Protein AF-A0AAN8VAG6-F1 (afdb_monomer)

Solvent-accessible surface area (backbone atoms only — not comparable to full-atom values): 11804 Å² total; per-residue (Å²): 141,80,86,82,83,82,83,80,84,83,86,79,95,79,92,79,88,91,79,83,82,80,75,94,78,90,70,76,76,58,66,71,57,67,75,55,76,82,87,64,92,52,64,69,65,58,52,74,51,87,67,58,69,72,58,32,39,55,54,46,50,57,52,45,58,62,32,36,49,44,35,47,34,66,86,55,30,66,65,56,35,54,51,44,64,73,37,56,75,70,51,33,52,50,54,65,55,43,54,43,50,52,19,55,47,43,43,63,69,46,48,46,66,60,25,54,70,43,42,64,72,43,39,67,58,51,44,53,42,30,51,52,29,34,54,51,35,54,61,51,35,77,72,53,85,51,67,62,45,35,55,36,32,53,49,37,30,53,52,28,54,29,50,49,30,42,73,31,92,90,33,37,84,56,20,59,54,56,57,54,58,71,60,48,75,78,65,75,67,83,83,76,56,80,86,80,116

Secondary structure (DSSP, 8-state):
-------PPP-----S--S-PPPTT--STTTGGGGS------HHHHHSPPPPHHHHHHHHHHHHHHHHHHTT-SSTTTHHHHHHHHS-HHHHHHHHHTHHHHHHHHIIIIIHHH-HHHHHHHHHHHHHHHHHHHHHHHHHHTT---HHHHHHHHHHHHHHHHHHHHHSTTTTTTHHHHHHHHTS-S---TT--GGG-

Nearest PDB structures (foldseek):
  8bpx-assembly1_M  TM=9.725E-01  e=1.820E-12  Arabidopsis thaliana
  8e73-assembly1_4M  TM=9.721E-01  e=5.046E-12  Vigna radiata
  7a23-assembly1_M  TM=9.694E-01  e=9.488E-12  Brassica oleracea
  8e9g-assembly1_M  TM=9.283E-01  e=8.192E-07  Mycolicibacterium smegmatis MC2 155
  6nby-assembly1_D  TM=9.577E-01  e=3.351E-06  Thermosynechococcus vestitus BP-1

pLDDT: mean 72.73, std 19.19, range [31.11, 92.94]

Organism: NCBI:txid194707

InterPro domains:
  IPR001750 NADH:quinone oxidoreductase/Mrp antiporter, transmembrane domain [PF00361] (48-169)
  IPR003918 NADH:ubiquinone oxidoreductase [PTHR43507] (39-168)

Sequence (197 aa):
MRKSHVRFPEKGVATYWSFDQPPPGYGVRDKERSRQHIRTTDLQISLTTEFSERRQIFLWIASFASFAVKVPMVPVHIWSPEAHVEAPTAGSVILAGIPLKLGTYGFLRFSIPMFPEATLRSTPFIYTLSAIAIIYTSSTTSRQIDLKKIIAYSSVAHMNLVTIGMFSRAAAVRSPILSYGHTRPKHVCRACDPSTY

Foldseek 3Di:
DDDDDDDDDDDDDDPDDDDDPDDPDPPDPCVVVVPDPPPDPDPVVLLPDDDDLVVLLVVLVVLCVVLCCLLVWPPNNVVFLVCQVPDDPVSNLCSLPPSLLVSLVSCLRPNCRSRPPSLVVCLVVLVVRLVCLLVVLVVVLVVDPDPSSNLRSVSSNQSSVLSNLCSDPVRVVVSSVSSVVSSDPPDPDPVPDPVPD

Structure (mmCIF, N/CA/C/O backbone):
data_AF-A0AAN8VAG6-F1
#
_entry.id   AF-A0AAN8VAG6-F1
#
loop_
_atom_site.group_PDB
_atom_site.id
_atom_site.type_symbol
_atom_site.label_atom_id
_atom_site.label_alt_id
_atom_site.label_comp_id
_atom_site.label_asym_id
_atom_site.label_entity_id
_atom_site.label_seq_id
_atom_site.pdbx_PDB_ins_code
_atom_site.Cartn_x
_atom_site.Cartn_y
_atom_site.Cartn_z
_atom_site.occupancy
_atom_site.B_iso_or_equiv
_atom_site.auth_seq_id
_atom_site.auth_comp_id
_atom_site.auth_asym_id
_atom_site.auth_atom_id
_atom_site.pdbx_PDB_model_num
ATOM 1 N N . MET A 1 1 ? 73.219 -0.449 6.654 1.00 43.34 1 MET A N 1
ATOM 2 C CA . MET A 1 1 ? 72.372 0.761 6.770 1.00 43.34 1 MET A CA 1
ATOM 3 C C . MET A 1 1 ? 72.025 1.283 5.379 1.00 43.34 1 MET A C 1
ATOM 5 O O . MET A 1 1 ? 72.889 1.846 4.723 1.00 43.34 1 MET A O 1
ATOM 9 N N . ARG A 1 2 ? 70.790 1.086 4.903 1.00 31.81 2 ARG A N 1
ATOM 10 C CA . ARG A 1 2 ? 70.251 1.791 3.726 1.00 31.81 2 ARG A CA 1
ATOM 11 C C . ARG A 1 2 ? 68.739 1.946 3.936 1.00 31.81 2 ARG A C 1
ATOM 13 O O . ARG A 1 2 ? 67.992 0.992 3.777 1.00 31.81 2 ARG A O 1
ATOM 20 N N . LYS A 1 3 ? 68.321 3.120 4.427 1.00 35.28 3 LYS A N 1
ATOM 21 C CA . LYS A 1 3 ? 66.915 3.473 4.691 1.00 35.28 3 LYS A CA 1
ATOM 22 C C . LYS A 1 3 ? 66.193 3.664 3.354 1.00 35.28 3 LYS A C 1
ATOM 24 O O . LYS A 1 3 ? 66.415 4.674 2.689 1.00 35.28 3 LYS A O 1
ATOM 29 N N . SER A 1 4 ? 65.333 2.731 2.959 1.00 37.53 4 SER A N 1
ATOM 30 C CA . SER A 1 4 ? 64.399 2.937 1.848 1.00 37.53 4 SER A CA 1
ATOM 31 C C . SER A 1 4 ? 63.253 3.836 2.319 1.00 37.53 4 SER A C 1
ATOM 33 O O . SER A 1 4 ? 62.432 3.439 3.143 1.00 37.53 4 SER A O 1
ATOM 35 N N . HIS A 1 5 ? 63.251 5.075 1.829 1.00 31.61 5 HIS A N 1
ATOM 36 C CA . HIS A 1 5 ? 62.205 6.067 2.059 1.00 31.61 5 HIS A CA 1
ATOM 37 C C . HIS A 1 5 ? 60.886 5.605 1.430 1.00 31.61 5 HIS A C 1
ATOM 39 O O . HIS A 1 5 ? 60.771 5.530 0.207 1.00 31.61 5 HIS A O 1
ATOM 45 N N . VAL A 1 6 ? 59.885 5.336 2.267 1.00 39.81 6 VAL A N 1
ATOM 46 C CA . VAL A 1 6 ? 58.492 5.182 1.840 1.00 39.81 6 VAL A CA 1
ATOM 47 C C . VAL A 1 6 ? 57.921 6.581 1.636 1.00 39.81 6 VAL A C 1
ATOM 49 O O . VAL A 1 6 ? 57.826 7.367 2.576 1.00 39.81 6 VAL A O 1
ATOM 52 N N . ARG A 1 7 ? 57.588 6.914 0.389 1.00 34.78 7 ARG A N 1
ATOM 53 C CA . ARG A 1 7 ? 56.938 8.174 0.024 1.00 34.78 7 ARG A CA 1
ATOM 54 C C . ARG A 1 7 ? 55.424 7.950 0.074 1.00 34.78 7 ARG A C 1
ATOM 56 O O . ARG A 1 7 ? 54.881 7.286 -0.801 1.00 34.78 7 ARG A O 1
ATOM 63 N N . PHE A 1 8 ? 54.762 8.477 1.100 1.00 31.20 8 PHE A N 1
ATOM 64 C CA . PHE A 1 8 ? 53.300 8.550 1.160 1.00 31.20 8 PHE A CA 1
ATOM 65 C C . PHE A 1 8 ? 52.830 9.816 0.427 1.00 31.20 8 PHE A C 1
ATOM 67 O O . PHE A 1 8 ? 53.315 10.897 0.763 1.00 31.20 8 PHE A O 1
ATOM 74 N N . PRO A 1 9 ? 51.911 9.735 -0.551 1.00 35.34 9 PRO A N 1
ATOM 75 C CA . PRO A 1 9 ? 51.241 10.920 -1.062 1.00 35.34 9 PRO A CA 1
ATOM 76 C C . PRO A 1 9 ? 50.048 11.268 -0.159 1.00 35.34 9 PRO A C 1
ATOM 78 O O . PRO A 1 9 ? 49.114 10.482 0.004 1.00 35.34 9 PRO A O 1
ATOM 81 N N . GLU A 1 10 ? 50.094 12.458 0.440 1.00 40.38 10 GLU A N 1
ATOM 82 C CA . GLU A 1 10 ? 48.968 13.069 1.140 1.00 40.38 10 GLU A CA 1
ATOM 83 C C . GLU A 1 10 ? 47.929 13.627 0.145 1.00 40.38 10 GLU A C 1
ATOM 85 O O . GLU A 1 10 ? 48.241 14.472 -0.687 1.00 40.38 10 GLU A O 1
ATOM 90 N N . LYS A 1 11 ? 46.679 13.190 0.353 1.00 37.56 11 LYS A N 1
ATOM 91 C CA . LYS A 1 11 ? 45.398 13.913 0.205 1.00 37.56 11 LYS A CA 1
ATOM 92 C C . LYS A 1 11 ? 44.884 14.282 -1.198 1.00 37.56 11 LYS A C 1
ATOM 94 O O . LYS A 1 11 ? 45.321 15.229 -1.837 1.00 37.56 11 LYS A O 1
ATOM 99 N N . GLY A 1 12 ? 43.773 13.628 -1.552 1.00 31.11 12 GLY A N 1
ATOM 100 C CA . GLY A 1 12 ? 42.783 14.078 -2.531 1.00 31.11 12 GLY A CA 1
ATOM 101 C C . GLY A 1 12 ? 41.494 13.260 -2.394 1.00 31.11 12 GLY A C 1
ATOM 102 O O . GLY A 1 12 ? 41.500 12.047 -2.550 1.00 31.11 12 GLY A O 1
ATOM 103 N N . VAL A 1 13 ? 40.407 13.922 -2.015 1.00 45.59 13 VAL A N 1
ATOM 104 C CA . VAL A 1 13 ? 39.092 13.382 -1.642 1.00 45.59 13 VAL A CA 1
ATOM 105 C C . VAL A 1 13 ? 38.363 12.773 -2.851 1.00 45.59 13 VAL A C 1
ATOM 107 O O . VAL A 1 13 ? 37.962 13.523 -3.731 1.00 45.59 13 VAL A O 1
ATOM 110 N N . ALA A 1 14 ? 38.147 11.449 -2.882 1.00 33.03 14 ALA A N 1
ATOM 111 C CA . ALA A 1 14 ? 37.152 10.783 -3.744 1.00 33.03 14 ALA A CA 1
ATOM 112 C C . ALA A 1 14 ? 36.953 9.303 -3.344 1.00 33.03 14 ALA A C 1
ATOM 114 O O . ALA A 1 14 ? 37.417 8.384 -4.013 1.00 33.03 14 ALA A O 1
ATOM 115 N N . THR A 1 15 ? 36.265 9.048 -2.232 1.00 43.19 15 THR A N 1
ATOM 116 C CA . THR A 1 15 ? 35.796 7.701 -1.866 1.00 43.19 15 THR A CA 1
ATOM 117 C C . THR A 1 15 ? 34.314 7.566 -2.195 1.00 43.19 15 THR A C 1
ATOM 119 O O . THR A 1 15 ? 33.483 7.879 -1.352 1.00 43.19 15 THR A O 1
ATOM 122 N N . TYR A 1 16 ? 33.982 7.120 -3.406 1.00 33.25 16 TYR A N 1
ATOM 123 C CA . TYR A 1 16 ? 32.724 6.436 -3.728 1.00 33.25 16 TYR A CA 1
ATOM 124 C C . TYR A 1 16 ? 32.923 5.694 -5.063 1.00 33.25 16 TYR A C 1
ATOM 126 O O . TYR A 1 16 ? 33.322 6.311 -6.045 1.00 33.25 16 TYR A O 1
ATOM 134 N N . TRP A 1 17 ? 32.634 4.387 -5.073 1.00 31.69 17 TRP A N 1
ATOM 135 C CA . TRP A 1 17 ? 32.563 3.499 -6.252 1.00 31.69 17 TRP A CA 1
ATOM 136 C C . TRP A 1 17 ? 33.877 3.004 -6.874 1.00 31.69 17 TRP A C 1
ATOM 138 O O . TRP A 1 17 ? 34.131 3.215 -8.054 1.00 31.69 17 TRP A O 1
ATOM 148 N N . SER A 1 18 ? 34.673 2.242 -6.118 1.00 35.72 18 SER A N 1
ATOM 149 C CA . SER A 1 18 ? 35.693 1.374 -6.725 1.00 35.72 18 SER A CA 1
ATOM 150 C C . SER A 1 18 ? 35.544 -0.059 -6.219 1.00 35.72 18 SER A C 1
ATOM 152 O O . SER A 1 18 ? 36.219 -0.476 -5.285 1.00 35.72 18 SER A O 1
ATOM 154 N N . PHE A 1 19 ? 34.585 -0.775 -6.808 1.00 43.28 19 PHE A N 1
ATOM 155 C CA . PHE A 1 19 ? 34.545 -2.235 -6.891 1.00 43.28 19 PHE A CA 1
ATOM 156 C C . PHE A 1 19 ? 33.868 -2.595 -8.227 1.00 43.28 19 PHE A C 1
ATOM 158 O O . PHE A 1 19 ? 32.792 -2.080 -8.525 1.00 43.28 19 PHE A O 1
ATOM 165 N N . ASP A 1 20 ? 34.555 -3.428 -9.012 1.00 39.66 20 ASP A N 1
ATOM 166 C CA . ASP A 1 20 ? 34.190 -4.032 -10.305 1.00 39.66 20 ASP A CA 1
ATOM 167 C C . ASP A 1 20 ? 34.124 -3.140 -11.560 1.00 39.66 20 ASP A C 1
ATOM 169 O O . ASP A 1 20 ? 33.066 -2.855 -12.115 1.00 39.66 20 ASP A O 1
ATOM 173 N N . GLN A 1 21 ? 35.296 -2.816 -12.117 1.00 39.06 21 GLN A N 1
ATOM 174 C CA . GLN A 1 21 ? 35.427 -2.754 -13.579 1.00 39.06 21 GLN A CA 1
ATOM 175 C C . GLN A 1 21 ? 35.669 -4.191 -14.085 1.00 39.06 21 GLN A C 1
ATOM 177 O O . GLN A 1 21 ? 36.682 -4.784 -13.703 1.00 39.06 21 GLN A O 1
ATOM 182 N N . PRO A 1 22 ? 34.778 -4.787 -14.901 1.00 43.81 22 PRO A N 1
ATOM 183 C CA . PRO A 1 22 ? 35.004 -6.126 -15.435 1.00 43.81 22 PRO A CA 1
ATOM 184 C C . PRO A 1 22 ? 36.189 -6.124 -16.423 1.00 43.81 22 PRO A C 1
ATOM 186 O O . PRO A 1 22 ? 36.396 -5.137 -17.135 1.00 43.81 22 PRO A O 1
ATOM 189 N N . PRO A 1 23 ? 36.983 -7.211 -16.493 1.00 41.25 23 PRO A N 1
ATOM 190 C CA . PRO A 1 23 ? 38.154 -7.282 -17.364 1.00 41.25 23 PRO A CA 1
ATOM 191 C C . PRO A 1 23 ? 37.776 -7.208 -18.859 1.00 41.25 23 PRO A C 1
ATOM 193 O O . PRO A 1 23 ? 36.719 -7.707 -19.261 1.00 41.25 23 PRO A O 1
ATOM 196 N N . PRO A 1 24 ? 38.637 -6.621 -19.716 1.00 43.84 24 PRO A N 1
ATOM 197 C CA . PRO A 1 24 ? 38.341 -6.436 -21.131 1.00 43.84 24 PRO A CA 1
ATOM 198 C C . PRO A 1 24 ? 38.466 -7.776 -21.871 1.00 43.84 24 PRO A C 1
ATOM 200 O O . PRO A 1 24 ? 39.538 -8.370 -21.936 1.00 43.84 24 PRO A O 1
ATOM 203 N N . GLY A 1 25 ? 37.351 -8.266 -22.418 1.00 46.91 25 GLY A N 1
ATOM 204 C CA . GLY A 1 25 ? 37.293 -9.544 -23.145 1.00 46.91 25 GLY A CA 1
ATOM 205 C C . GLY A 1 25 ? 35.904 -10.190 -23.231 1.00 46.91 25 GLY A C 1
ATOM 206 O O . GLY A 1 25 ? 35.724 -11.161 -23.961 1.00 46.91 25 GLY A O 1
ATOM 207 N N . TYR A 1 26 ? 34.905 -9.647 -22.531 1.00 46.44 26 TYR A N 1
ATOM 208 C CA . TYR A 1 26 ? 33.529 -10.158 -22.507 1.0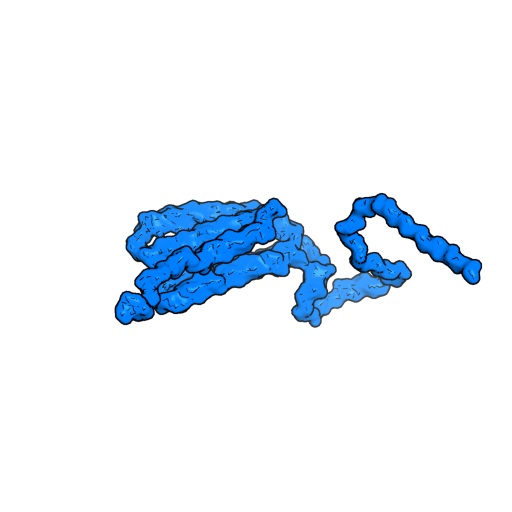0 46.44 26 TYR A CA 1
ATOM 209 C C . TYR A 1 26 ? 32.667 -9.500 -23.600 1.00 46.44 26 TYR A C 1
ATOM 211 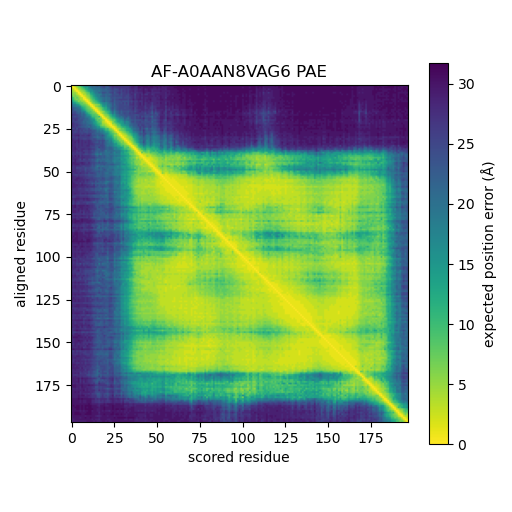O O . TYR A 1 26 ? 31.760 -8.714 -23.340 1.00 46.44 26 TYR A O 1
ATOM 219 N N . GLY A 1 27 ? 33.033 -9.719 -24.862 1.00 52.22 27 GLY A N 1
ATOM 220 C CA . GLY A 1 27 ? 32.362 -9.117 -26.012 1.00 52.22 27 GLY A CA 1
ATOM 221 C C . GLY A 1 27 ? 31.904 -10.183 -26.996 1.00 52.22 27 GLY A C 1
ATOM 222 O O . GLY A 1 27 ? 32.714 -10.954 -27.495 1.00 52.22 27 GLY A O 1
ATOM 223 N N . VAL A 1 28 ? 30.613 -10.170 -27.331 1.00 51.12 28 VAL A N 1
ATOM 224 C CA . VAL A 1 28 ? 29.944 -10.898 -28.431 1.00 51.12 28 VAL A CA 1
ATOM 225 C C . VAL A 1 28 ? 29.345 -12.278 -28.097 1.00 51.12 28 VAL A C 1
ATOM 227 O O . VAL A 1 28 ? 28.233 -12.535 -28.553 1.00 51.12 28 VAL A O 1
ATOM 230 N N . ARG A 1 29 ? 29.948 -13.138 -27.260 1.00 46.34 29 ARG A N 1
ATOM 231 C CA . ARG A 1 29 ? 29.345 -14.464 -26.941 1.00 46.34 29 ARG A CA 1
ATOM 232 C C . ARG A 1 29 ? 28.137 -14.421 -25.995 1.00 46.34 29 ARG A C 1
ATOM 234 O O . ARG A 1 29 ? 27.321 -15.340 -26.005 1.00 46.34 29 ARG A O 1
ATOM 241 N N . ASP A 1 30 ? 27.969 -13.341 -25.243 1.00 49.81 30 ASP A N 1
ATOM 242 C CA . ASP A 1 30 ? 26.941 -13.252 -24.194 1.00 49.81 30 ASP A CA 1
ATOM 243 C C . ASP A 1 30 ? 25.627 -12.634 -24.673 1.00 49.81 30 ASP A C 1
ATOM 245 O O . ASP A 1 30 ? 24.603 -12.706 -23.992 1.00 49.81 30 ASP A O 1
ATOM 249 N N . LYS A 1 31 ? 25.612 -12.089 -25.896 1.00 43.50 31 LYS A N 1
ATOM 250 C CA . LYS A 1 31 ? 24.388 -11.551 -26.498 1.00 43.50 31 LYS A CA 1
ATOM 251 C C . LYS A 1 31 ? 23.403 -12.662 -26.874 1.00 43.50 31 LYS A C 1
ATOM 253 O O . LYS A 1 31 ? 22.206 -12.471 -26.701 1.00 43.50 31 LYS A O 1
ATOM 258 N N . GLU A 1 32 ? 23.877 -13.847 -27.263 1.00 41.59 32 GLU A N 1
ATOM 259 C CA . GLU A 1 32 ? 23.011 -15.020 -27.500 1.00 41.59 32 GLU A CA 1
ATOM 260 C C . GLU A 1 32 ? 22.513 -15.633 -26.172 1.00 41.59 32 GLU A C 1
ATOM 262 O O . GLU A 1 32 ? 21.372 -16.083 -26.058 1.00 41.59 32 GLU A O 1
ATOM 267 N N . ARG A 1 33 ? 23.324 -15.540 -25.107 1.00 45.34 33 ARG A N 1
ATOM 268 C CA . ARG A 1 33 ? 22.958 -15.914 -23.728 1.00 45.34 33 ARG A CA 1
ATOM 269 C C . ARG A 1 33 ? 21.972 -14.932 -23.072 1.00 45.34 33 ARG A C 1
ATOM 271 O O . ARG A 1 33 ? 21.405 -15.244 -22.034 1.00 45.34 33 ARG A O 1
ATOM 278 N N . SER A 1 34 ? 21.669 -13.791 -23.688 1.00 46.47 34 SER A N 1
ATOM 279 C CA . SER A 1 34 ? 20.636 -12.867 -23.188 1.00 46.47 34 SER A CA 1
ATOM 280 C C . SER A 1 34 ? 19.193 -13.343 -23.436 1.00 46.47 34 SER A C 1
ATOM 282 O O . SER A 1 34 ? 18.260 -12.824 -22.826 1.00 46.47 34 SER A O 1
ATOM 284 N N . ARG A 1 35 ? 18.989 -14.377 -24.275 1.00 44.00 35 ARG A N 1
ATOM 285 C CA . ARG A 1 35 ? 17.707 -15.105 -24.390 1.00 44.00 35 ARG A CA 1
ATOM 286 C C . ARG A 1 35 ? 17.567 -16.253 -23.387 1.00 44.00 35 ARG A C 1
ATOM 288 O O . ARG A 1 35 ? 16.625 -17.039 -23.488 1.00 44.00 35 ARG A O 1
ATOM 295 N N . GLN A 1 36 ? 18.489 -16.408 -22.438 1.00 48.72 36 GLN A N 1
ATOM 296 C CA . GLN A 1 36 ? 18.324 -17.428 -21.412 1.00 48.72 36 GLN A CA 1
ATOM 297 C C . GLN A 1 36 ? 17.279 -16.972 -20.402 1.00 48.72 36 GLN A C 1
ATOM 299 O O . GLN A 1 36 ? 17.412 -15.945 -19.746 1.00 48.72 36 GLN A O 1
ATOM 304 N N . HIS A 1 37 ? 16.226 -17.777 -20.295 1.00 51.06 37 HIS A N 1
ATOM 305 C CA . HIS A 1 37 ? 15.275 -17.761 -19.197 1.00 51.06 37 HIS A CA 1
ATOM 306 C C . HIS A 1 37 ? 16.077 -17.704 -17.888 1.00 51.06 37 HIS A C 1
ATOM 308 O O . HIS A 1 37 ? 16.733 -18.686 -17.535 1.00 51.06 37 HIS A O 1
ATOM 314 N N . ILE A 1 38 ? 16.084 -16.555 -17.208 1.00 61.69 38 ILE A N 1
ATOM 315 C CA . ILE A 1 38 ? 16.788 -16.375 -15.935 1.00 61.69 38 ILE A CA 1
ATOM 316 C C . ILE A 1 38 ? 16.042 -17.235 -14.913 1.00 61.69 38 ILE A C 1
ATOM 318 O O . ILE A 1 38 ? 15.041 -16.833 -14.330 1.00 61.69 38 ILE A O 1
ATOM 322 N N . ARG A 1 39 ? 16.458 -18.496 -14.785 1.00 65.75 39 ARG A N 1
ATOM 323 C CA . ARG A 1 39 ? 15.885 -19.497 -13.876 1.00 65.75 39 ARG A CA 1
ATOM 324 C C . ARG A 1 39 ? 16.604 -19.449 -12.530 1.00 65.75 39 ARG A C 1
ATOM 326 O O . ARG A 1 39 ? 17.030 -20.477 -12.017 1.00 65.75 39 ARG A O 1
ATOM 333 N N . THR A 1 40 ? 16.790 -18.249 -11.990 1.00 75.06 40 THR A N 1
ATOM 334 C CA . THR A 1 40 ? 17.474 -18.036 -10.712 1.00 75.06 40 THR A CA 1
ATOM 335 C C . THR A 1 40 ? 16.478 -17.539 -9.676 1.00 75.06 40 THR A C 1
ATOM 337 O O . THR A 1 40 ? 15.722 -16.610 -9.941 1.00 75.06 40 THR A O 1
ATOM 340 N N . THR A 1 41 ? 16.492 -18.133 -8.486 1.00 78.06 41 THR A N 1
ATOM 341 C CA . THR A 1 41 ? 15.713 -17.665 -7.324 1.00 78.06 41 THR A CA 1
ATOM 342 C C . THR A 1 41 ? 16.481 -16.646 -6.479 1.00 78.06 41 THR A C 1
ATOM 344 O O . THR A 1 41 ? 15.988 -16.204 -5.444 1.00 78.06 41 THR A O 1
ATOM 347 N N . ASP A 1 42 ? 17.698 -16.295 -6.896 1.00 80.06 42 ASP A N 1
ATOM 348 C CA . ASP A 1 42 ? 18.578 -15.394 -6.166 1.00 80.06 42 ASP A CA 1
ATOM 349 C C . ASP A 1 42 ? 18.195 -13.923 -6.389 1.00 80.06 42 ASP A C 1
ATOM 351 O O . ASP A 1 42 ? 18.094 -13.439 -7.522 1.00 80.06 42 ASP A O 1
ATOM 355 N N . LEU A 1 43 ? 17.993 -13.201 -5.285 1.00 78.12 43 LEU A N 1
ATOM 356 C CA . LEU A 1 43 ? 17.594 -11.796 -5.312 1.00 78.12 43 LEU A CA 1
ATOM 357 C C . LEU A 1 43 ? 18.703 -10.871 -5.814 1.00 78.12 43 LEU A C 1
ATOM 359 O O . LEU A 1 43 ? 18.394 -9.856 -6.431 1.00 78.12 43 LEU A O 1
ATOM 363 N N . GLN A 1 44 ? 19.973 -11.187 -5.561 1.00 80.38 44 GLN A N 1
ATOM 364 C CA . GLN A 1 44 ? 21.093 -10.354 -5.994 1.00 80.38 44 GLN A CA 1
ATOM 365 C C . GLN A 1 44 ? 21.215 -10.379 -7.517 1.00 80.38 44 GLN A C 1
ATOM 367 O O . GLN A 1 44 ? 21.369 -9.329 -8.133 1.00 80.38 44 GLN A O 1
ATOM 372 N N . ILE A 1 45 ? 21.045 -11.556 -8.125 1.00 76.38 45 ILE A N 1
ATOM 373 C CA . ILE A 1 45 ? 21.050 -11.722 -9.587 1.00 76.38 45 ILE A CA 1
ATOM 374 C C . ILE A 1 45 ? 19.851 -11.000 -10.220 1.00 76.38 45 ILE A C 1
ATOM 376 O O . ILE A 1 45 ? 19.974 -10.347 -11.256 1.00 76.38 45 ILE A O 1
ATOM 380 N N . SER A 1 46 ? 18.681 -11.059 -9.579 1.00 72.19 46 SER A N 1
ATOM 381 C CA . SER A 1 46 ? 17.494 -10.357 -10.077 1.00 72.19 46 SER A CA 1
ATOM 382 C C . SER A 1 46 ? 17.587 -8.829 -9.949 1.00 72.19 46 SER A C 1
ATOM 384 O O . SER A 1 46 ? 16.872 -8.140 -10.672 1.00 72.19 46 SER A O 1
ATOM 386 N N . LEU A 1 47 ? 18.425 -8.295 -9.052 1.00 77.69 47 LEU A N 1
ATOM 387 C CA . LEU A 1 47 ? 18.644 -6.851 -8.885 1.00 77.69 47 L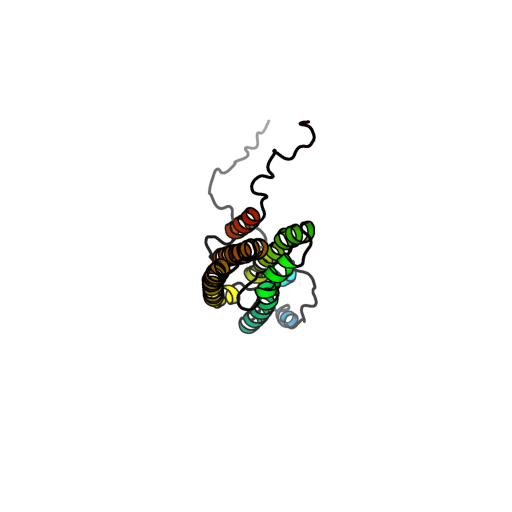EU A CA 1
ATOM 388 C C . LEU A 1 47 ? 19.592 -6.264 -9.937 1.00 77.69 47 LEU A C 1
ATOM 390 O O . LEU A 1 47 ? 19.487 -5.084 -10.247 1.00 77.69 47 LEU A O 1
ATOM 394 N N . THR A 1 48 ? 20.510 -7.066 -10.477 1.00 73.50 48 THR A N 1
ATOM 395 C CA . THR A 1 48 ? 21.465 -6.641 -11.517 1.00 73.50 48 THR A CA 1
ATOM 396 C C . THR A 1 48 ? 20.951 -6.887 -12.936 1.00 73.50 48 THR A C 1
ATOM 398 O O . THR A 1 48 ? 21.623 -6.562 -13.913 1.00 73.50 48 THR A O 1
ATOM 401 N N . THR A 1 49 ? 19.758 -7.473 -13.063 1.00 76.62 49 THR A N 1
ATOM 402 C CA . THR A 1 49 ? 19.127 -7.758 -14.349 1.00 76.62 49 THR A CA 1
ATOM 403 C C . THR A 1 49 ? 18.347 -6.543 -14.846 1.00 76.62 49 THR A C 1
ATOM 405 O O . THR A 1 49 ? 17.400 -6.092 -14.206 1.00 76.62 49 THR A O 1
ATOM 408 N N . GLU A 1 50 ? 18.683 -6.071 -16.042 1.00 73.00 50 GLU A N 1
ATOM 409 C CA . GLU A 1 50 ? 17.958 -4.994 -16.717 1.00 73.00 50 GLU A CA 1
ATOM 410 C C . GLU A 1 50 ? 16.651 -5.515 -17.344 1.00 73.00 50 GLU A C 1
ATOM 412 O O . GLU A 1 50 ? 16.647 -6.376 -18.232 1.00 73.00 50 GLU A O 1
ATOM 417 N N . PHE A 1 51 ? 15.511 -4.980 -16.898 1.00 79.00 51 PHE A N 1
ATOM 418 C CA . PHE A 1 51 ? 14.200 -5.285 -17.472 1.00 79.00 51 PHE A CA 1
ATOM 419 C C . PHE A 1 51 ? 13.796 -4.236 -18.514 1.00 79.00 51 PHE A C 1
ATOM 421 O O . PHE A 1 51 ? 14.026 -3.044 -18.354 1.00 79.00 51 PHE A O 1
ATOM 428 N N . SER A 1 52 ? 13.097 -4.669 -19.568 1.00 85.19 52 SER A N 1
ATOM 429 C CA . SER A 1 52 ? 12.423 -3.737 -20.482 1.00 85.19 52 SER A CA 1
ATOM 430 C C . SER A 1 52 ? 11.371 -2.923 -19.724 1.00 85.19 52 SER A C 1
ATOM 432 O O . SER A 1 52 ? 10.593 -3.496 -18.960 1.00 85.19 52 SER A O 1
ATOM 434 N N . GLU A 1 53 ? 11.294 -1.622 -20.004 1.00 81.25 53 GLU A N 1
ATOM 435 C CA . GLU A 1 53 ? 10.392 -0.651 -19.367 1.00 81.25 53 GLU A CA 1
ATOM 436 C C . GLU A 1 53 ? 8.944 -1.157 -19.227 1.00 81.25 53 GLU A C 1
ATOM 438 O O . GLU A 1 53 ? 8.353 -1.108 -18.149 1.00 81.25 53 GLU A O 1
ATOM 443 N N . ARG A 1 54 ? 8.368 -1.734 -20.293 1.00 86.31 54 ARG A N 1
ATOM 444 C CA . ARG A 1 54 ? 6.995 -2.265 -20.253 1.00 86.31 54 ARG A CA 1
ATOM 445 C C . ARG A 1 54 ? 6.857 -3.416 -19.253 1.00 86.31 54 ARG A C 1
ATOM 447 O O . ARG A 1 54 ? 5.888 -3.451 -18.500 1.00 86.31 54 ARG A O 1
ATOM 454 N N . ARG A 1 55 ? 7.816 -4.351 -19.223 1.00 86.00 55 ARG A N 1
ATOM 455 C CA . ARG A 1 55 ? 7.816 -5.465 -18.252 1.00 86.00 55 ARG A CA 1
ATOM 456 C C . ARG A 1 55 ? 8.013 -4.951 -16.832 1.00 86.00 55 ARG A C 1
ATOM 458 O O . ARG A 1 55 ? 7.358 -5.440 -15.920 1.00 86.00 55 ARG A O 1
ATOM 465 N N . GLN A 1 56 ? 8.859 -3.942 -16.669 1.00 87.00 56 GLN A N 1
ATOM 466 C CA . GLN A 1 56 ? 9.121 -3.303 -15.391 1.00 87.00 56 GLN A CA 1
ATOM 467 C C . GLN A 1 56 ? 7.848 -2.700 -14.789 1.00 87.00 56 GLN A C 1
ATOM 469 O O . GLN A 1 56 ? 7.570 -2.922 -13.618 1.00 87.00 56 GLN A O 1
ATOM 474 N N . ILE A 1 57 ? 7.029 -2.019 -15.598 1.00 87.69 57 ILE A N 1
ATOM 475 C CA . ILE A 1 57 ? 5.740 -1.464 -15.158 1.00 87.69 57 ILE A CA 1
ATOM 476 C C . ILE A 1 57 ? 4.779 -2.577 -14.725 1.00 87.69 57 ILE A C 1
ATOM 478 O O . ILE A 1 57 ? 4.180 -2.480 -13.659 1.00 87.69 57 ILE A O 1
ATOM 482 N N . PHE A 1 58 ? 4.649 -3.657 -15.502 1.00 90.50 58 PHE A N 1
ATOM 483 C CA . PHE A 1 58 ? 3.776 -4.777 -15.126 1.00 90.50 58 PHE A CA 1
ATOM 484 C C . PHE A 1 58 ? 4.211 -5.450 -13.818 1.00 90.50 58 PHE A C 1
ATOM 486 O O . PHE A 1 58 ? 3.380 -5.689 -12.942 1.00 90.50 58 PHE A O 1
ATOM 493 N N . LEU A 1 59 ? 5.509 -5.725 -13.665 1.00 89.69 59 LEU A N 1
ATOM 494 C CA . LEU A 1 59 ? 6.062 -6.325 -12.447 1.00 89.69 59 LEU A CA 1
ATOM 495 C C . LEU A 1 59 ? 5.936 -5.388 -11.243 1.00 89.69 59 LEU A C 1
ATOM 497 O O . LEU A 1 59 ? 5.637 -5.838 -10.134 1.00 89.69 59 LEU A O 1
ATOM 501 N N . TRP A 1 60 ? 6.109 -4.086 -11.470 1.00 90.44 60 TRP A N 1
ATOM 502 C CA . TRP A 1 60 ? 5.900 -3.062 -10.460 1.00 90.44 60 TRP A CA 1
ATOM 503 C C . TRP A 1 60 ? 4.443 -3.027 -10.000 1.00 90.44 60 TRP A C 1
ATOM 505 O O . TRP A 1 60 ? 4.206 -3.083 -8.800 1.00 90.44 60 TRP A O 1
ATOM 515 N N . ILE A 1 61 ? 3.465 -3.034 -10.914 1.00 90.00 61 ILE A N 1
ATOM 516 C CA . ILE A 1 61 ? 2.032 -3.049 -10.564 1.00 90.00 61 ILE A CA 1
ATOM 517 C C . ILE A 1 61 ? 1.670 -4.324 -9.791 1.00 90.00 61 ILE A C 1
ATOM 519 O O . ILE A 1 61 ? 0.961 -4.249 -8.790 1.00 90.00 61 ILE A O 1
ATOM 523 N N . ALA A 1 62 ? 2.178 -5.488 -10.207 1.00 90.94 62 ALA A N 1
ATOM 524 C CA . ALA A 1 62 ? 1.939 -6.751 -9.505 1.00 90.94 62 ALA A CA 1
ATOM 525 C C . ALA A 1 62 ? 2.509 -6.734 -8.074 1.00 90.94 62 ALA A C 1
ATOM 527 O O . ALA A 1 62 ? 1.841 -7.138 -7.118 1.00 90.94 62 ALA A O 1
ATOM 528 N N . SER A 1 63 ? 3.726 -6.210 -7.917 1.00 88.44 63 SER A N 1
ATOM 529 C CA . SER A 1 63 ? 4.370 -6.046 -6.610 1.00 88.44 63 SER A CA 1
ATOM 530 C C . SER A 1 63 ? 3.616 -5.029 -5.750 1.00 88.44 63 SER A C 1
ATOM 532 O O . SER A 1 63 ? 3.320 -5.289 -4.583 1.00 88.44 63 SER A O 1
ATOM 534 N N . PHE A 1 64 ? 3.240 -3.898 -6.350 1.00 88.88 64 PHE A N 1
ATOM 535 C CA . PHE A 1 64 ? 2.462 -2.839 -5.724 1.00 88.88 64 PHE A CA 1
ATOM 536 C C . PHE A 1 64 ? 1.121 -3.363 -5.214 1.00 88.88 64 PHE A C 1
ATOM 538 O O . PHE A 1 64 ? 0.795 -3.106 -4.065 1.00 88.88 64 PHE A O 1
ATOM 545 N N . ALA A 1 65 ? 0.384 -4.157 -5.993 1.00 89.12 65 ALA A N 1
ATOM 546 C CA . ALA A 1 65 ? -0.894 -4.726 -5.565 1.00 89.12 65 ALA A CA 1
ATOM 547 C C . ALA A 1 65 ? -0.757 -5.592 -4.296 1.00 89.12 65 ALA A C 1
ATOM 549 O O . ALA A 1 65 ? -1.553 -5.461 -3.368 1.00 89.12 65 ALA A O 1
ATOM 550 N N . SER A 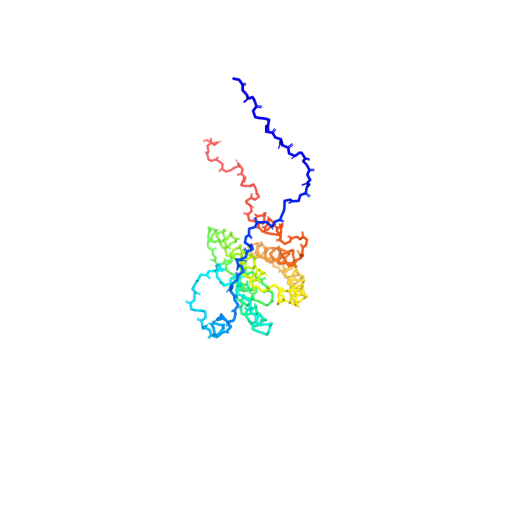1 66 ? 0.285 -6.426 -4.203 1.00 88.56 66 SER A N 1
ATOM 551 C CA . SER A 1 66 ? 0.544 -7.255 -3.013 1.00 88.56 66 SER A CA 1
ATOM 552 C C . SER A 1 66 ? 0.912 -6.423 -1.779 1.00 88.56 66 SER A C 1
ATOM 554 O O . SER A 1 66 ? 0.468 -6.710 -0.660 1.00 88.56 66 SER A O 1
ATOM 556 N N . PHE A 1 67 ? 1.719 -5.376 -1.968 1.00 87.19 67 PHE A N 1
ATOM 557 C CA . PHE A 1 67 ? 2.143 -4.502 -0.876 1.00 87.19 67 PHE A CA 1
ATOM 558 C C . PHE A 1 67 ? 1.068 -3.493 -0.466 1.00 87.19 67 PHE A C 1
ATOM 560 O O . PHE A 1 67 ? 0.970 -3.200 0.721 1.00 87.19 67 PHE A O 1
ATOM 567 N N . ALA A 1 68 ? 0.219 -3.036 -1.387 1.00 86.44 68 ALA A N 1
ATOM 568 C CA . ALA A 1 68 ? -0.904 -2.134 -1.131 1.00 86.44 68 ALA A CA 1
ATOM 569 C C . ALA A 1 68 ? -2.012 -2.782 -0.292 1.00 86.44 68 ALA A C 1
ATOM 571 O O . ALA A 1 68 ? -2.785 -2.078 0.344 1.00 86.44 68 ALA A O 1
ATOM 572 N N . VAL A 1 69 ? -2.096 -4.116 -0.249 1.00 86.19 69 VAL A N 1
ATOM 573 C CA . VAL A 1 69 ? -2.953 -4.799 0.730 1.00 86.19 69 VAL A CA 1
ATOM 574 C C . VAL A 1 69 ? -2.328 -4.710 2.123 1.00 86.19 69 VAL A C 1
ATOM 576 O O . VAL A 1 69 ? -3.019 -4.386 3.078 1.00 86.19 69 VAL A O 1
ATOM 579 N N . LYS A 1 70 ? -1.018 -4.954 2.261 1.00 87.62 70 LYS A N 1
ATOM 580 C CA . LYS A 1 70 ? -0.324 -4.974 3.567 1.00 87.62 70 LYS A CA 1
ATOM 581 C C . LYS A 1 70 ? -0.122 -3.583 4.167 1.00 87.62 70 LYS A C 1
ATOM 583 O O . LYS A 1 70 ? -0.238 -3.418 5.378 1.00 87.62 70 LYS A O 1
ATOM 588 N N . VAL A 1 71 ? 0.203 -2.600 3.333 1.00 84.44 71 VAL A N 1
ATOM 589 C CA . VAL A 1 71 ? 0.171 -1.180 3.677 1.00 84.44 71 VAL A CA 1
ATOM 590 C C . VAL A 1 71 ? -1.243 -0.713 3.362 1.00 84.44 71 VAL A C 1
ATOM 592 O O . VAL A 1 71 ? -1.538 -0.603 2.184 1.00 84.44 71 VAL A O 1
ATOM 595 N N . PRO A 1 72 ? -2.117 -0.469 4.350 1.00 80.69 72 PRO A N 1
ATOM 596 C CA . PRO A 1 72 ? -3.549 -0.262 4.141 1.00 80.69 72 PRO A CA 1
ATOM 597 C C . PRO A 1 72 ? -3.821 1.008 3.317 1.00 80.69 72 PRO A C 1
ATOM 599 O O . PRO A 1 72 ? -4.053 2.094 3.851 1.00 80.69 72 PRO A O 1
ATOM 602 N N . MET A 1 73 ? -3.769 0.875 1.994 1.00 84.06 73 MET A N 1
ATOM 603 C CA . MET A 1 73 ? -4.082 1.923 1.031 1.00 84.06 73 MET A CA 1
ATOM 604 C C . MET A 1 73 ? -5.565 1.866 0.681 1.00 84.06 73 MET A C 1
ATOM 606 O O . MET A 1 73 ? -6.187 0.805 0.689 1.00 84.06 73 MET A O 1
ATOM 610 N N . VAL A 1 74 ? -6.158 3.008 0.341 1.00 84.62 74 VAL A N 1
ATOM 611 C CA . VAL A 1 74 ? -7.516 3.034 -0.218 1.00 84.62 74 VAL A CA 1
ATOM 612 C C . VAL A 1 74 ? -7.473 2.394 -1.616 1.00 84.62 74 VAL A C 1
ATOM 614 O O . VAL A 1 74 ? -6.607 2.771 -2.405 1.00 84.62 74 VAL A O 1
ATOM 617 N N . PRO A 1 75 ? -8.358 1.432 -1.951 1.00 81.56 75 PRO A N 1
ATOM 618 C CA . PRO A 1 75 ? -9.569 1.016 -1.227 1.00 81.56 75 PRO A CA 1
ATOM 619 C C . PRO A 1 75 ? -9.393 -0.154 -0.239 1.00 81.56 75 PRO A C 1
ATOM 621 O O . PRO A 1 75 ? -10.251 -0.364 0.611 1.00 81.56 75 PRO A O 1
ATOM 624 N N . VAL A 1 76 ? -8.285 -0.888 -0.288 1.00 85.94 76 VAL A N 1
ATOM 625 C CA . VAL 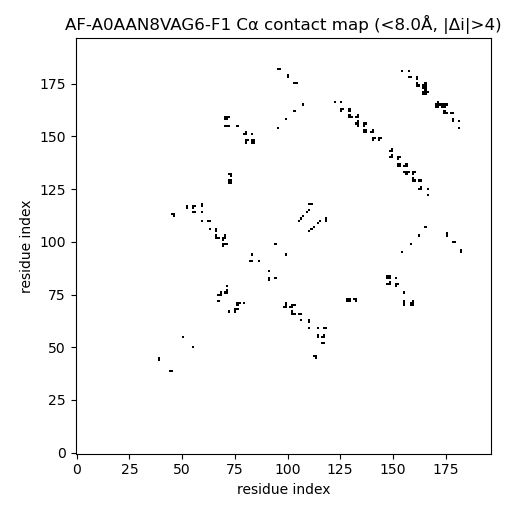A 1 76 ? -8.053 -2.153 0.441 1.00 85.94 76 VAL A CA 1
ATOM 626 C C . VAL A 1 76 ? -7.630 -1.988 1.910 1.00 85.94 76 VAL A C 1
ATOM 628 O O . VAL A 1 76 ? -6.960 -2.847 2.467 1.00 85.94 76 VAL A O 1
ATOM 631 N N . HIS A 1 77 ? -8.014 -0.902 2.573 1.00 86.19 77 HIS A N 1
ATOM 632 C CA . HIS A 1 77 ? -7.612 -0.617 3.955 1.00 86.19 77 HIS A CA 1
ATOM 633 C C . HIS A 1 77 ? -8.550 -1.231 5.009 1.00 86.19 77 HIS A C 1
ATOM 635 O O . HIS A 1 77 ? -8.175 -1.309 6.173 1.00 86.19 77 HIS A O 1
ATOM 641 N N . ILE A 1 78 ? -9.743 -1.684 4.607 1.00 86.25 78 ILE A N 1
ATOM 642 C CA . ILE A 1 78 ? -10.831 -2.140 5.494 1.00 86.25 78 ILE A CA 1
ATOM 643 C C . ILE A 1 78 ? -10.491 -3.453 6.216 1.00 86.25 78 ILE A C 1
ATOM 645 O O . ILE A 1 78 ? -11.029 -3.748 7.259 1.00 86.25 78 ILE A O 1
ATOM 649 N N . TRP A 1 79 ? -9.568 -4.282 5.739 1.00 85.94 79 TRP A N 1
ATOM 650 C CA . TRP A 1 79 ? -9.245 -5.497 6.506 1.00 85.94 79 TRP A CA 1
ATOM 651 C C . TRP A 1 79 ? -8.515 -5.179 7.826 1.00 85.94 79 TRP A C 1
ATOM 653 O O . TRP A 1 79 ? -8.551 -5.978 8.759 1.00 85.94 79 TRP A O 1
ATOM 663 N N . SER A 1 80 ? -7.830 -4.032 7.913 1.00 82.44 80 SER A N 1
ATOM 664 C CA . SER A 1 80 ? -6.958 -3.713 9.046 1.00 82.44 80 SER A CA 1
ATOM 665 C C . SER A 1 80 ? -7.726 -3.246 10.293 1.00 82.44 80 SER A C 1
ATOM 667 O O . SER A 1 80 ? -7.477 -3.820 11.356 1.00 82.44 80 SER A O 1
ATOM 669 N N . PRO A 1 81 ? -8.650 -2.265 10.232 1.00 83.31 81 PRO A N 1
ATOM 670 C CA . PRO A 1 81 ? -9.418 -1.846 11.406 1.00 83.31 81 PRO A CA 1
ATOM 671 C C . PRO A 1 81 ? -10.312 -2.958 11.959 1.00 83.31 81 PRO A C 1
ATOM 673 O O . PRO A 1 81 ? -10.386 -3.143 13.171 1.00 83.31 81 PRO A O 1
ATOM 676 N N . GLU A 1 82 ? -10.924 -3.739 11.080 1.00 82.94 82 GLU A N 1
ATOM 677 C CA . GLU A 1 82 ? -11.813 -4.847 11.402 1.00 82.94 82 GLU A CA 1
ATOM 678 C C . GLU A 1 82 ? -11.048 -5.964 12.129 1.00 82.94 82 GLU A C 1
ATOM 680 O O . GLU A 1 82 ? -11.454 -6.394 13.210 1.00 82.94 82 GLU A O 1
ATOM 685 N N . ALA A 1 83 ? -9.858 -6.328 11.637 1.00 84.88 83 ALA A N 1
ATOM 686 C CA . ALA A 1 83 ? -8.992 -7.294 12.312 1.00 84.88 83 ALA A CA 1
ATOM 687 C C . ALA A 1 83 ? -8.550 -6.830 13.714 1.00 84.88 83 ALA A C 1
ATOM 689 O O . ALA A 1 83 ? -8.365 -7.655 14.608 1.00 84.88 83 ALA A O 1
ATOM 690 N N . HIS A 1 84 ? -8.409 -5.520 13.949 1.00 85.19 84 HIS A N 1
ATOM 691 C CA . HIS A 1 84 ? -8.082 -4.981 15.276 1.00 85.19 84 HIS A CA 1
ATOM 692 C C . HIS A 1 84 ? -9.241 -5.047 16.276 1.00 85.19 84 HIS A C 1
ATOM 694 O O . HIS A 1 84 ? -9.008 -5.115 17.489 1.00 85.19 84 HIS A O 1
ATOM 700 N N . VAL A 1 85 ? -10.481 -4.994 15.790 1.00 84.44 85 VAL A N 1
ATOM 701 C CA . VAL A 1 85 ? -11.678 -5.072 16.635 1.00 84.44 85 VAL A CA 1
ATOM 702 C C . VAL A 1 85 ? -11.882 -6.498 17.134 1.00 84.44 85 VAL A C 1
ATOM 704 O O . VAL A 1 85 ? -12.149 -6.686 18.322 1.00 84.44 85 VAL A O 1
ATOM 707 N N . GLU A 1 86 ? -11.696 -7.478 16.251 1.00 83.88 86 GLU A N 1
ATOM 708 C CA . GLU A 1 86 ? -11.936 -8.897 16.529 1.00 83.88 86 GLU A CA 1
ATOM 709 C C . GLU A 1 86 ? -10.769 -9.585 17.249 1.00 83.88 86 GLU A C 1
ATOM 711 O O . GLU A 1 86 ? -10.973 -10.544 17.994 1.00 83.88 86 GLU A O 1
ATOM 716 N N . ALA A 1 87 ? -9.536 -9.100 17.073 1.00 82.81 87 ALA A N 1
ATOM 717 C CA . ALA A 1 87 ? -8.374 -9.737 17.676 1.00 82.81 87 ALA A CA 1
ATOM 718 C C . ALA A 1 87 ? -8.298 -9.537 19.209 1.00 82.81 87 ALA A C 1
ATOM 720 O O . ALA A 1 87 ? -8.583 -8.447 19.730 1.00 82.81 87 ALA A O 1
ATOM 721 N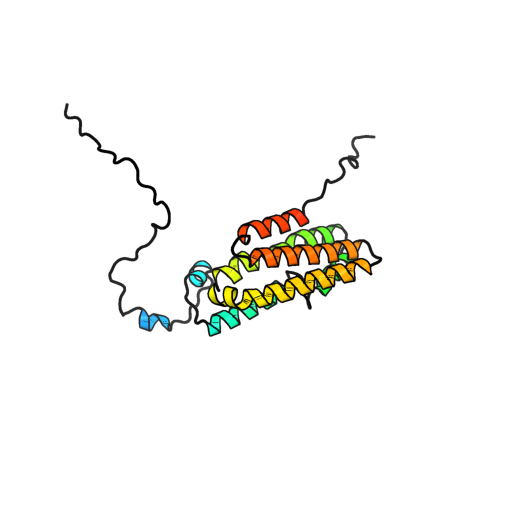 N . PRO A 1 88 ? -7.809 -10.552 19.956 1.00 86.50 88 PRO A N 1
ATOM 722 C CA . PRO A 1 88 ? -7.443 -10.389 21.360 1.00 86.50 88 PRO A CA 1
ATOM 723 C C . PRO A 1 88 ? -6.341 -9.330 21.505 1.00 86.50 88 PRO A C 1
ATOM 725 O O . PRO A 1 88 ? -5.556 -9.104 20.583 1.00 86.50 88 PRO A O 1
ATOM 728 N N . THR A 1 89 ? -6.237 -8.692 22.676 1.00 80.56 89 THR A N 1
ATOM 729 C CA . THR A 1 89 ? -5.333 -7.546 22.904 1.00 80.56 89 THR A CA 1
ATOM 730 C C . THR A 1 89 ? -3.885 -7.827 22.483 1.00 80.56 89 THR A C 1
ATOM 732 O O . THR A 1 89 ? -3.272 -6.997 21.815 1.00 80.56 89 THR A O 1
ATOM 735 N N . ALA A 1 90 ? -3.359 -9.020 22.783 1.00 81.38 90 ALA A N 1
ATOM 736 C CA . ALA A 1 90 ? -2.023 -9.436 22.350 1.00 81.38 90 ALA A CA 1
ATOM 737 C C . ALA A 1 90 ? -1.904 -9.580 20.817 1.00 81.38 90 ALA A C 1
ATOM 739 O O . ALA A 1 90 ? -0.896 -9.185 20.232 1.00 81.38 90 ALA A O 1
ATOM 740 N N . GLY A 1 91 ? -2.951 -10.084 20.155 1.00 80.50 91 GLY A N 1
ATOM 741 C CA . GLY A 1 91 ? -3.012 -10.215 18.697 1.00 80.50 91 GLY A CA 1
ATOM 742 C C . GLY A 1 91 ? -2.996 -8.860 17.990 1.00 80.50 91 GLY A C 1
ATOM 743 O O . GLY A 1 91 ? -2.250 -8.678 17.031 1.00 80.50 91 GLY A O 1
ATOM 744 N N . SER A 1 92 ? -3.723 -7.873 18.520 1.00 79.19 92 SER A N 1
ATOM 745 C CA . SER A 1 92 ? -3.719 -6.504 17.987 1.00 79.19 92 SER A CA 1
ATOM 746 C C . SER A 1 92 ? -2.346 -5.831 18.062 1.00 79.19 92 SER A C 1
ATOM 748 O O . SER A 1 92 ? -1.975 -5.109 17.137 1.00 79.19 92 SER A O 1
ATOM 750 N N . VAL A 1 93 ? -1.553 -6.101 19.106 1.00 79.56 93 VAL A N 1
ATOM 751 C CA . VAL A 1 93 ? -0.177 -5.579 19.223 1.00 79.56 93 VAL A CA 1
ATOM 752 C C . VAL A 1 93 ? 0.734 -6.174 18.146 1.00 79.56 93 VAL A C 1
ATOM 754 O O . VAL A 1 93 ? 1.502 -5.449 17.512 1.00 79.56 93 VAL A O 1
ATOM 757 N N . ILE A 1 94 ? 0.626 -7.480 17.890 1.00 82.81 94 ILE A N 1
ATOM 758 C CA . ILE A 1 94 ? 1.424 -8.166 16.862 1.00 82.81 94 ILE A CA 1
ATOM 759 C C . ILE A 1 94 ? 1.009 -7.700 15.458 1.00 82.81 94 ILE A C 1
ATOM 761 O O . ILE A 1 94 ? 1.871 -7.409 14.623 1.00 82.81 94 ILE A O 1
ATOM 765 N N . LEU A 1 95 ? -0.299 -7.560 15.217 1.00 76.31 95 LEU A N 1
ATOM 766 C CA . LEU A 1 95 ? -0.858 -7.116 13.940 1.00 76.31 95 LEU A CA 1
ATOM 767 C C . LEU A 1 95 ? -0.485 -5.659 13.612 1.00 76.31 95 LEU A C 1
ATOM 769 O O . LEU A 1 95 ? -0.132 -5.353 12.474 1.00 76.31 95 LEU A O 1
ATOM 773 N N . ALA A 1 96 ? -0.476 -4.772 14.611 1.00 73.75 96 ALA A N 1
ATOM 774 C CA . ALA A 1 96 ? 0.014 -3.401 14.450 1.00 73.75 96 ALA A CA 1
ATOM 775 C C . ALA A 1 96 ? 1.546 -3.354 14.271 1.00 73.75 96 ALA A C 1
ATOM 777 O O . ALA A 1 96 ? 2.096 -2.464 13.619 1.00 73.75 96 ALA A O 1
ATOM 778 N N . GLY A 1 97 ? 2.247 -4.309 14.886 1.00 72.69 97 GLY A N 1
ATOM 779 C CA . GLY A 1 97 ? 3.695 -4.325 15.021 1.00 72.69 97 GLY A CA 1
ATOM 780 C C . GLY A 1 97 ? 4.460 -4.820 13.798 1.00 72.69 97 GLY A C 1
ATOM 781 O O . GLY A 1 97 ? 5.529 -4.274 13.521 1.00 72.69 97 GLY A O 1
ATOM 782 N N . ILE A 1 98 ? 3.965 -5.853 13.108 1.00 81.62 98 ILE A N 1
ATOM 783 C CA . ILE A 1 98 ? 4.751 -6.629 12.130 1.00 81.62 98 ILE A CA 1
ATOM 784 C C . ILE A 1 98 ? 4.210 -6.510 10.690 1.00 81.62 98 ILE A C 1
ATOM 786 O O . ILE A 1 98 ? 4.966 -6.033 9.840 1.00 81.62 98 ILE A O 1
ATOM 790 N N . PRO A 1 99 ? 2.947 -6.868 10.372 1.00 80.00 99 PRO A N 1
ATOM 791 C CA . PRO A 1 99 ? 2.425 -6.843 8.997 1.00 80.00 99 PRO A CA 1
ATOM 792 C C . PRO A 1 99 ? 2.625 -5.511 8.266 1.00 80.00 99 PRO A C 1
ATOM 794 O O . PRO A 1 99 ? 3.096 -5.484 7.129 1.00 80.00 99 PRO A O 1
ATOM 797 N N . LEU A 1 100 ? 2.334 -4.402 8.952 1.00 78.31 100 LEU A N 1
ATOM 798 C CA . LEU A 1 100 ? 2.428 -3.047 8.400 1.00 78.31 100 LEU A CA 1
ATOM 799 C C . LEU A 1 100 ? 3.881 -2.664 8.070 1.00 78.31 100 LEU A C 1
ATOM 801 O O . LEU A 1 100 ? 4.149 -1.989 7.076 1.00 78.31 100 LEU A O 1
ATOM 805 N N . LYS A 1 101 ? 4.839 -3.147 8.870 1.00 83.38 101 LYS A N 1
ATOM 806 C CA . LYS A 1 101 ? 6.276 -2.917 8.656 1.00 83.38 101 LYS A CA 1
ATOM 807 C C . LYS A 1 101 ? 6.857 -3.818 7.580 1.00 83.38 101 LYS A C 1
ATOM 809 O O . LYS A 1 101 ? 7.740 -3.396 6.845 1.00 83.38 101 LYS A O 1
ATOM 814 N N . LEU A 1 102 ? 6.354 -5.044 7.456 1.00 85.06 102 LEU A N 1
ATOM 815 C CA . LEU A 1 102 ? 6.744 -5.931 6.364 1.00 85.06 102 LEU A CA 1
ATOM 816 C C . LEU A 1 102 ? 6.293 -5.374 5.008 1.00 85.06 102 LEU A C 1
ATOM 818 O O . LEU A 1 102 ? 7.030 -5.493 4.034 1.00 85.06 102 LEU A O 1
ATOM 822 N N . GLY A 1 103 ? 5.132 -4.713 4.948 1.00 85.06 103 GLY A N 1
ATOM 823 C CA . GLY A 1 103 ? 4.674 -4.016 3.743 1.00 85.06 103 GLY A CA 1
ATOM 824 C C . GLY A 1 103 ? 5.611 -2.879 3.320 1.00 85.06 103 GLY A C 1
ATOM 825 O O . GLY A 1 103 ? 6.065 -2.841 2.176 1.00 85.06 103 GLY A O 1
ATOM 826 N N . THR A 1 104 ? 5.965 -1.985 4.249 1.00 84.81 104 THR A N 1
ATOM 827 C CA . THR A 1 104 ? 6.897 -0.877 3.965 1.00 84.81 104 THR A CA 1
ATOM 828 C C . THR A 1 104 ? 8.316 -1.374 3.680 1.00 84.81 104 THR A C 1
ATOM 830 O O . THR A 1 104 ? 8.962 -0.898 2.750 1.00 84.81 104 THR A O 1
ATOM 833 N N . TYR A 1 105 ? 8.796 -2.400 4.384 1.00 86.69 105 TYR A N 1
ATOM 834 C CA . TYR A 1 105 ? 10.068 -3.047 4.056 1.00 86.69 105 TYR A CA 1
ATOM 835 C C . TYR A 1 105 ? 10.061 -3.647 2.641 1.00 86.69 105 TYR A C 1
ATOM 837 O O . TYR A 1 105 ? 11.039 -3.506 1.907 1.00 86.69 105 TYR A O 1
ATOM 845 N N . GLY A 1 106 ? 8.945 -4.256 2.228 1.00 87.06 106 GLY A N 1
ATOM 846 C CA . GLY A 1 106 ? 8.773 -4.815 0.889 1.00 87.06 106 GLY A CA 1
ATOM 847 C C . GLY A 1 106 ? 8.903 -3.767 -0.219 1.00 87.06 106 GLY A C 1
ATOM 848 O O . GLY A 1 106 ? 9.636 -3.976 -1.188 1.00 87.06 106 GLY A O 1
ATOM 849 N N . PHE A 1 107 ? 8.285 -2.596 -0.041 1.00 86.38 107 PHE A N 1
ATOM 850 C CA . PHE A 1 107 ? 8.464 -1.472 -0.963 1.00 86.38 107 PHE A CA 1
ATOM 851 C C . PHE A 1 107 ? 9.925 -1.015 -1.047 1.00 86.38 107 PHE A C 1
ATOM 853 O O . PHE A 1 107 ? 10.444 -0.820 -2.147 1.00 86.38 107 PHE A O 1
ATOM 860 N N . LEU A 1 108 ? 10.602 -0.893 0.098 1.00 85.31 108 LEU A N 1
ATOM 861 C CA . LEU A 1 108 ? 11.982 -0.413 0.159 1.00 85.31 108 LEU A CA 1
ATOM 862 C C . LEU A 1 108 ? 12.987 -1.404 -0.441 1.00 85.31 108 LEU A C 1
ATOM 864 O O . LEU A 1 108 ? 13.957 -0.984 -1.066 1.00 85.31 108 LEU A O 1
ATOM 868 N N . ARG A 1 109 ? 12.781 -2.711 -0.238 1.00 84.19 109 ARG A N 1
ATOM 869 C CA . ARG A 1 109 ? 13.746 -3.748 -0.630 1.00 84.19 109 ARG A CA 1
ATOM 870 C C . ARG A 1 109 ? 13.495 -4.339 -2.012 1.00 84.19 109 ARG A C 1
ATOM 872 O O . ARG A 1 109 ? 14.460 -4.734 -2.655 1.00 84.19 109 ARG A O 1
ATOM 879 N N . PHE A 1 110 ? 12.242 -4.409 -2.457 1.00 85.38 110 PHE A N 1
ATOM 880 C CA . PHE A 1 110 ? 11.890 -5.002 -3.749 1.00 85.38 110 PHE A CA 1
ATOM 881 C C . PHE A 1 110 ? 11.465 -3.935 -4.752 1.00 85.38 110 PHE A C 1
ATOM 883 O O . PHE A 1 110 ? 12.107 -3.782 -5.783 1.00 85.38 110 PHE A O 1
ATOM 890 N N . SER A 1 111 ? 10.426 -3.156 -4.440 1.00 85.06 111 SER A N 1
ATOM 891 C CA . SER A 1 111 ? 9.785 -2.288 -5.437 1.00 85.06 111 SER A CA 1
ATOM 892 C C . SER A 1 111 ? 10.694 -1.168 -5.949 1.00 85.06 111 SER A C 1
ATOM 894 O O . SER A 1 111 ? 10.781 -0.968 -7.156 1.00 85.06 111 SER A O 1
ATOM 896 N N . ILE A 1 112 ? 11.354 -0.437 -5.047 1.00 85.06 112 ILE A N 1
ATOM 897 C CA . ILE A 1 112 ? 12.194 0.715 -5.404 1.00 85.06 112 ILE A CA 1
ATOM 898 C C . ILE A 1 112 ? 13.497 0.283 -6.111 1.00 85.06 112 ILE A C 1
ATOM 900 O O . ILE A 1 112 ? 13.769 0.812 -7.187 1.00 85.06 112 ILE A O 1
ATOM 904 N N . PRO A 1 113 ? 14.302 -0.659 -5.572 1.00 84.44 113 PRO A N 1
ATOM 905 C CA . PRO A 1 113 ? 15.597 -0.990 -6.165 1.00 84.44 113 PRO A CA 1
ATOM 906 C C . PRO A 1 113 ? 15.512 -1.929 -7.375 1.00 84.44 113 PRO A C 1
ATOM 908 O O . PRO A 1 113 ? 16.358 -1.810 -8.251 1.00 84.44 113 PRO A O 1
ATOM 911 N N . MET A 1 114 ? 14.520 -2.832 -7.475 1.00 82.88 114 MET A N 1
ATOM 912 C CA . MET A 1 114 ? 14.375 -3.657 -8.691 1.00 82.88 114 MET A CA 1
ATOM 913 C C . MET A 1 114 ? 13.817 -2.858 -9.868 1.00 82.88 114 MET A C 1
ATOM 915 O O . MET A 1 114 ? 14.115 -3.163 -11.022 1.00 82.88 114 MET A O 1
ATOM 919 N N . PHE A 1 115 ? 12.967 -1.863 -9.598 1.00 86.44 115 PHE A N 1
ATOM 920 C CA . PHE A 1 115 ? 12.190 -1.185 -10.632 1.00 86.44 115 PHE A CA 1
ATOM 921 C C . PHE A 1 115 ? 12.306 0.351 -10.560 1.00 86.44 115 PHE A C 1
ATOM 923 O O . PHE A 1 115 ? 11.293 1.021 -10.323 1.00 86.44 115 PHE A O 1
ATOM 930 N N . PRO A 1 116 ? 13.505 0.937 -10.763 1.00 84.81 116 PRO A N 1
ATOM 931 C CA . PRO A 1 116 ? 13.723 2.377 -10.597 1.00 84.81 116 PRO A CA 1
ATOM 932 C C . PRO A 1 116 ? 12.894 3.239 -11.564 1.00 84.81 116 PRO A C 1
ATOM 934 O O . PRO A 1 116 ? 12.177 4.134 -11.116 1.00 84.81 116 PRO A O 1
ATOM 937 N N . GLU A 1 117 ? 12.904 2.941 -12.867 1.00 85.81 117 GLU A N 1
ATOM 938 C CA . GLU A 1 117 ? 12.181 3.742 -13.873 1.00 85.81 117 GLU A CA 1
ATOM 939 C C . GLU A 1 117 ? 10.656 3.647 -13.709 1.00 85.81 117 GLU A C 1
ATOM 941 O O . GLU A 1 117 ? 9.945 4.657 -13.705 1.00 85.81 117 GLU A O 1
ATOM 946 N N . ALA A 1 118 ? 10.134 2.436 -13.482 1.00 86.81 118 ALA A N 1
ATOM 947 C CA . ALA A 1 118 ? 8.708 2.235 -13.216 1.00 86.81 118 ALA A CA 1
ATOM 948 C C . ALA A 1 118 ? 8.252 2.930 -11.919 1.00 86.81 118 ALA A C 1
ATOM 950 O O . ALA A 1 118 ? 7.145 3.475 -11.866 1.00 86.81 118 ALA A O 1
ATOM 951 N N . THR A 1 119 ? 9.111 2.964 -10.895 1.00 87.44 119 THR A N 1
ATOM 952 C CA . THR A 1 119 ? 8.846 3.670 -9.636 1.00 87.44 119 THR A CA 1
ATOM 953 C C . THR A 1 119 ? 8.766 5.180 -9.843 1.00 87.44 119 THR A C 1
ATOM 955 O O . THR A 1 119 ? 7.828 5.809 -9.350 1.00 87.44 119 THR A O 1
ATOM 958 N N . LEU A 1 120 ? 9.684 5.772 -10.613 1.00 86.69 120 LEU A N 1
ATOM 959 C CA . LEU A 1 120 ? 9.655 7.205 -10.923 1.00 86.69 120 LEU A CA 1
ATOM 960 C C . LEU A 1 120 ? 8.363 7.597 -11.647 1.00 86.69 120 LEU A C 1
ATOM 962 O O . LEU A 1 120 ? 7.688 8.542 -11.236 1.00 86.69 120 LEU A O 1
ATOM 966 N N . ARG A 1 121 ? 7.957 6.827 -12.665 1.00 88.06 121 ARG A N 1
ATOM 967 C CA . ARG A 1 121 ? 6.707 7.088 -13.396 1.00 88.06 121 ARG A CA 1
ATOM 968 C C . ARG A 1 121 ? 5.459 6.923 -12.525 1.00 88.06 121 ARG A C 1
ATOM 970 O O . ARG A 1 121 ? 4.494 7.661 -12.702 1.00 88.06 121 ARG A O 1
ATOM 977 N N . SER A 1 122 ? 5.479 5.985 -11.583 1.00 87.56 122 SER A N 1
ATOM 978 C CA . SER A 1 122 ? 4.320 5.664 -10.738 1.00 87.56 122 SER A CA 1
ATOM 979 C C . SER A 1 122 ? 4.278 6.452 -9.420 1.00 87.56 122 SER A C 1
ATOM 981 O O . SER A 1 122 ? 3.318 6.348 -8.659 1.00 87.56 122 SER A O 1
ATOM 983 N N . THR A 1 123 ? 5.280 7.294 -9.156 1.00 89.31 123 THR A N 1
ATOM 984 C CA . THR A 1 123 ? 5.336 8.173 -7.976 1.00 89.31 123 THR A CA 1
ATOM 985 C C . THR A 1 123 ? 4.094 9.077 -7.824 1.00 89.31 123 THR A C 1
ATOM 987 O O . THR A 1 123 ? 3.511 9.076 -6.737 1.00 89.31 123 THR A O 1
ATOM 990 N N . PRO A 1 124 ? 3.609 9.808 -8.857 1.00 89.44 124 PRO A N 1
ATOM 991 C CA . PRO A 1 124 ? 2.403 10.637 -8.716 1.00 89.44 124 PRO A CA 1
ATOM 992 C C . PRO A 1 124 ? 1.143 9.816 -8.404 1.00 89.44 124 PRO A C 1
ATOM 994 O O . PRO A 1 124 ? 0.270 10.268 -7.661 1.00 89.44 124 PRO A O 1
ATOM 997 N N . PHE A 1 125 ? 1.055 8.588 -8.919 1.00 90.69 125 PHE A N 1
ATOM 998 C CA . PHE A 1 125 ? -0.051 7.681 -8.617 1.00 90.69 125 PHE A CA 1
ATOM 999 C C . PHE A 1 125 ? -0.067 7.287 -7.134 1.00 90.69 125 PHE A C 1
ATOM 1001 O O . PHE A 1 125 ? -1.106 7.342 -6.482 1.00 90.69 125 PHE A O 1
ATOM 1008 N N . ILE A 1 126 ? 1.094 6.984 -6.555 1.00 90.69 126 ILE A N 1
ATOM 1009 C CA . ILE A 1 126 ? 1.191 6.681 -5.122 1.00 90.69 126 ILE A CA 1
ATOM 1010 C C . ILE A 1 126 ? 0.858 7.902 -4.269 1.00 90.69 126 ILE A C 1
ATOM 1012 O O . ILE A 1 126 ? 0.128 7.782 -3.288 1.00 90.69 126 ILE A O 1
ATOM 1016 N N . TYR A 1 127 ? 1.346 9.084 -4.645 1.00 91.38 127 TYR A N 1
ATOM 1017 C CA . TYR A 1 127 ? 1.060 10.310 -3.902 1.00 91.38 127 TYR A CA 1
ATOM 1018 C C . TYR A 1 127 ? -0.428 10.641 -3.870 1.00 91.38 127 TYR A C 1
ATOM 1020 O O . TYR A 1 127 ? -0.947 10.978 -2.809 1.00 91.38 127 TYR A O 1
ATOM 1028 N N . THR A 1 128 ? -1.122 10.508 -5.001 1.00 92.31 128 THR A N 1
ATOM 1029 C CA . THR A 1 128 ? -2.571 10.746 -5.061 1.00 92.31 128 THR A CA 1
ATOM 1030 C C . THR A 1 128 ? -3.341 9.741 -4.208 1.00 92.31 128 THR A C 1
ATOM 1032 O O . THR A 1 128 ? -4.155 10.154 -3.383 1.00 92.31 128 THR A O 1
ATOM 1035 N N . LEU A 1 129 ? -3.032 8.443 -4.311 1.00 91.00 129 LEU A N 1
ATOM 1036 C CA . LEU A 1 129 ? -3.659 7.411 -3.480 1.00 91.00 129 LEU A CA 1
ATOM 1037 C C . LEU A 1 129 ? -3.418 7.632 -1.984 1.00 91.00 129 LEU A C 1
ATOM 1039 O O . LEU A 1 129 ? -4.358 7.569 -1.194 1.00 91.00 129 LEU A O 1
ATOM 1043 N N . SER A 1 130 ? -2.178 7.916 -1.582 1.00 91.31 130 SER A N 1
ATOM 1044 C CA . SER A 1 130 ? -1.851 8.153 -0.176 1.00 91.31 130 SER A CA 1
ATOM 1045 C C . SER A 1 130 ? -2.471 9.444 0.359 1.00 91.31 130 SER A C 1
ATOM 1047 O O . 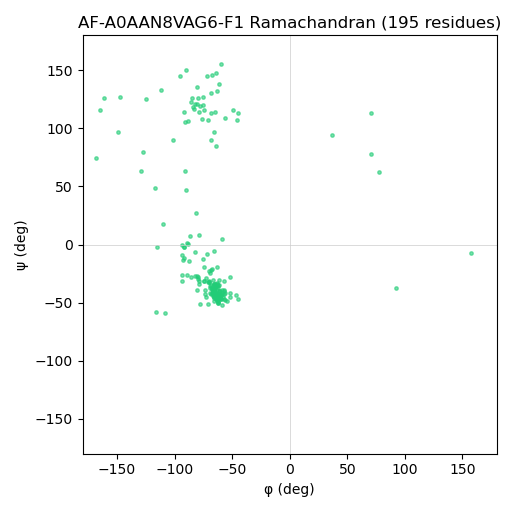SER A 1 130 ? -2.933 9.456 1.497 1.00 91.31 130 SER A O 1
ATOM 1049 N N . ALA A 1 131 ? -2.540 10.514 -0.439 1.00 92.06 131 ALA A N 1
ATOM 1050 C CA . ALA A 1 131 ? -3.211 11.752 -0.043 1.00 92.06 131 ALA A CA 1
ATOM 1051 C C . ALA A 1 131 ? -4.715 11.529 0.178 1.00 92.06 131 ALA A C 1
ATOM 1053 O O . ALA A 1 131 ? -5.248 11.912 1.221 1.00 92.06 131 ALA A O 1
ATOM 1054 N N . ILE A 1 132 ? -5.380 10.836 -0.754 1.00 92.94 132 ILE A N 1
ATOM 1055 C CA . ILE A 1 132 ? -6.791 10.451 -0.616 1.00 92.94 132 ILE A CA 1
ATOM 1056 C C . ILE A 1 132 ? -6.980 9.570 0.623 1.00 92.94 132 ILE A C 1
ATOM 1058 O O . ILE A 1 132 ? -7.913 9.794 1.389 1.00 92.94 132 ILE A O 1
ATOM 1062 N N . ALA A 1 133 ? -6.081 8.613 0.868 1.00 91.06 133 ALA A N 1
ATOM 1063 C CA . ALA A 1 133 ? -6.155 7.730 2.026 1.00 91.06 133 ALA A CA 1
ATOM 1064 C C . ALA A 1 133 ? -6.038 8.479 3.357 1.00 91.06 133 ALA A C 1
ATOM 1066 O O . ALA A 1 133 ? -6.809 8.201 4.274 1.00 91.06 133 ALA A O 1
ATOM 1067 N N . ILE A 1 134 ? -5.124 9.447 3.467 1.00 92.12 134 ILE A N 1
ATOM 1068 C CA . ILE A 1 134 ? -4.969 10.268 4.678 1.00 92.12 134 ILE A CA 1
ATOM 1069 C C . ILE A 1 134 ? -6.243 11.069 4.942 1.00 92.12 134 ILE A C 1
ATOM 1071 O O . ILE A 1 134 ? -6.756 11.041 6.059 1.00 92.12 134 ILE A O 1
ATOM 1075 N N . ILE A 1 135 ? -6.779 11.746 3.923 1.00 92.69 135 ILE A N 1
ATOM 1076 C CA . ILE A 1 135 ? -8.003 12.545 4.059 1.00 92.69 135 ILE A CA 1
ATOM 1077 C C . ILE A 1 135 ? -9.178 11.640 4.443 1.00 92.69 135 ILE A C 1
ATOM 1079 O O . ILE A 1 135 ? -9.854 11.897 5.437 1.00 92.69 135 ILE A O 1
ATOM 1083 N N . TYR A 1 136 ? -9.374 10.544 3.706 1.00 92.06 136 TYR A N 1
ATOM 1084 C CA . TYR A 1 136 ? -10.463 9.598 3.933 1.00 92.06 136 TYR A CA 1
ATOM 1085 C C . TYR A 1 136 ? -10.421 9.007 5.347 1.00 92.06 136 TYR A C 1
ATOM 1087 O O . TYR A 1 136 ? -11.403 9.100 6.077 1.00 92.06 136 TYR A O 1
ATOM 1095 N N . THR A 1 137 ? -9.274 8.460 5.764 1.00 91.00 137 THR A N 1
ATOM 1096 C CA . THR A 1 137 ? -9.122 7.826 7.086 1.00 91.00 137 THR A CA 1
ATOM 1097 C C . THR A 1 137 ? -9.254 8.825 8.233 1.00 91.00 137 THR A C 1
ATOM 1099 O O . THR A 1 137 ? -9.821 8.493 9.275 1.00 91.00 137 THR A O 1
ATOM 1102 N N . SER A 1 138 ? -8.800 10.066 8.041 1.00 89.62 138 SER A N 1
ATOM 1103 C CA . SER A 1 138 ? -8.972 11.137 9.028 1.00 89.62 138 SER A CA 1
ATOM 1104 C C . SER A 1 138 ? -10.450 11.497 9.194 1.00 89.62 138 SER A C 1
ATOM 1106 O O . SER A 1 138 ? -10.948 11.555 10.316 1.00 89.62 138 SER A O 1
ATOM 1108 N N . SER A 1 139 ? -11.182 11.656 8.085 1.00 91.50 139 SER A N 1
ATOM 1109 C CA . SER A 1 139 ? -12.622 11.930 8.112 1.00 91.50 139 SER A CA 1
ATOM 1110 C C . SER A 1 139 ? -13.443 10.771 8.683 1.00 91.50 139 SER A C 1
ATOM 1112 O O . SER A 1 139 ? -14.402 11.010 9.417 1.00 91.50 139 SER A O 1
ATOM 1114 N N . THR A 1 140 ? -13.091 9.515 8.384 1.00 88.62 140 THR A N 1
ATOM 1115 C CA . THR A 1 140 ? -13.797 8.356 8.951 1.00 88.62 140 THR A CA 1
ATOM 1116 C C . THR A 1 140 ? -13.529 8.203 10.440 1.00 88.62 140 THR A C 1
ATOM 1118 O O . THR A 1 140 ? -14.455 7.860 11.166 1.00 88.62 140 THR A O 1
ATOM 1121 N N . THR A 1 141 ? -12.313 8.503 10.915 1.00 89.31 141 THR A N 1
ATOM 1122 C CA . THR A 1 141 ? -11.954 8.424 12.344 1.00 89.31 141 THR A CA 1
ATOM 1123 C C . THR A 1 141 ? -12.874 9.283 13.210 1.00 89.31 141 THR A C 1
ATOM 1125 O O . THR A 1 141 ? -13.336 8.811 14.244 1.00 89.31 141 THR A O 1
ATOM 1128 N N . SER A 1 142 ? -13.213 10.500 12.772 1.00 87.94 142 SER A N 1
ATOM 1129 C CA . SER A 1 142 ? -14.108 11.402 13.515 1.00 87.94 142 SER A CA 1
ATOM 1130 C C . SER A 1 142 ? -15.535 10.872 13.689 1.00 87.94 142 SER A C 1
ATOM 1132 O O . SER A 1 142 ? -16.253 11.351 14.559 1.00 87.94 142 SER A O 1
ATOM 1134 N N . ARG A 1 143 ? -15.964 9.906 12.866 1.00 90.94 143 ARG A N 1
ATOM 1135 C CA . ARG A 1 143 ? -17.295 9.285 12.955 1.00 90.94 143 ARG A CA 1
ATOM 1136 C C . ARG A 1 143 ? -17.320 8.028 13.823 1.00 90.94 143 ARG A C 1
ATOM 1138 O O . ARG A 1 143 ? -18.403 7.528 14.109 1.00 90.94 143 ARG A O 1
ATOM 1145 N N . GLN A 1 144 ? -16.160 7.487 14.196 1.00 88.94 144 GLN A N 1
ATOM 1146 C CA . GLN A 1 144 ? -16.097 6.237 14.947 1.00 88.94 144 GLN A CA 1
ATOM 1147 C C . GLN A 1 144 ? -16.348 6.477 16.436 1.00 88.94 144 GLN A C 1
ATOM 1149 O O . GLN A 1 144 ? -15.769 7.380 17.031 1.00 88.94 144 GLN A O 1
ATOM 1154 N N . ILE A 1 145 ? -17.174 5.620 17.038 1.00 89.00 145 ILE A N 1
ATOM 1155 C CA . ILE A 1 145 ? -17.436 5.597 18.487 1.00 89.00 145 ILE A CA 1
ATOM 1156 C C . ILE A 1 145 ? -16.517 4.617 19.234 1.00 89.00 145 ILE A C 1
ATOM 1158 O O . ILE A 1 145 ? -16.224 4.804 20.412 1.00 89.00 145 ILE A O 1
ATOM 1162 N N . ASP A 1 146 ? -16.028 3.581 18.545 1.00 88.00 146 ASP A N 1
ATOM 1163 C CA . ASP A 1 146 ? -15.220 2.523 19.148 1.00 88.00 146 ASP A CA 1
ATOM 1164 C C . ASP A 1 146 ? -13.751 2.946 19.264 1.00 88.00 146 ASP A C 1
ATOM 1166 O O . ASP A 1 146 ? -13.070 3.160 18.256 1.00 88.00 146 ASP A O 1
ATOM 1170 N N . LEU A 1 147 ? -13.213 2.961 20.488 1.00 86.50 147 LEU A N 1
ATOM 1171 C CA . LEU A 1 147 ? -11.821 3.358 20.743 1.00 86.50 147 LEU A CA 1
ATOM 1172 C C . LEU A 1 147 ? -10.805 2.516 19.949 1.00 86.50 147 LEU A C 1
ATOM 1174 O O . LEU A 1 147 ? -9.844 3.054 19.399 1.00 86.50 147 LEU A O 1
ATOM 1178 N N . LYS A 1 148 ? -11.032 1.199 19.834 1.00 82.75 148 LYS A N 1
ATOM 1179 C CA . LYS A 1 148 ? -10.156 0.304 19.058 1.00 82.75 148 LYS A CA 1
ATOM 1180 C C . LYS A 1 148 ? -10.114 0.683 17.572 1.00 82.75 148 LYS A C 1
ATOM 1182 O O . LYS A 1 148 ? -9.035 0.678 16.981 1.00 82.75 148 LYS A O 1
ATOM 1187 N N . LYS A 1 149 ? -11.256 1.064 16.985 1.00 85.62 149 LYS A N 1
ATOM 1188 C CA . LYS A 1 149 ? -11.332 1.502 15.581 1.00 85.62 149 LYS A CA 1
ATOM 1189 C C . LYS A 1 149 ? -10.637 2.842 15.385 1.00 85.62 149 LYS A C 1
ATOM 1191 O O . LYS A 1 149 ? -9.895 2.988 14.421 1.00 85.62 149 LYS A O 1
ATOM 1196 N N . ILE A 1 150 ? -10.817 3.790 16.307 1.00 88.31 150 ILE A N 1
ATOM 1197 C CA . ILE A 1 150 ? -10.142 5.099 16.260 1.00 88.31 150 ILE A CA 1
ATOM 1198 C C . ILE A 1 150 ? -8.617 4.914 16.205 1.00 88.31 150 ILE A C 1
ATOM 1200 O O . ILE A 1 150 ? -7.948 5.483 15.341 1.00 88.31 150 ILE A O 1
ATOM 1204 N N . ILE A 1 151 ? -8.066 4.060 17.077 1.00 87.31 151 ILE A N 1
ATOM 1205 C CA . ILE A 1 151 ? -6.624 3.771 17.109 1.00 87.31 151 ILE A CA 1
ATOM 1206 C C . ILE A 1 151 ? -6.174 3.104 15.799 1.00 87.31 151 ILE A C 1
ATOM 1208 O O . ILE A 1 151 ? -5.165 3.509 15.211 1.00 87.31 151 ILE A O 1
ATOM 1212 N N . ALA A 1 152 ? -6.938 2.137 15.287 1.00 86.44 152 ALA A N 1
ATOM 1213 C CA . ALA A 1 152 ? -6.618 1.467 14.031 1.00 86.44 152 ALA A CA 1
ATOM 1214 C C . ALA A 1 152 ? -6.632 2.422 12.821 1.00 86.44 152 ALA A C 1
ATOM 1216 O O . ALA A 1 152 ? -5.659 2.459 12.070 1.00 86.44 152 ALA A O 1
ATOM 1217 N N . TYR A 1 153 ? -7.661 3.262 12.652 1.00 88.88 153 TYR A N 1
ATOM 1218 C CA . TYR A 1 153 ? -7.709 4.229 11.545 1.00 88.88 153 TYR A CA 1
ATOM 1219 C C . TYR A 1 153 ? -6.596 5.281 11.630 1.00 88.88 153 TYR A C 1
ATOM 1221 O O . TYR A 1 153 ? -6.016 5.637 10.602 1.00 88.88 153 TYR A O 1
ATOM 1229 N N . SER A 1 154 ? -6.217 5.719 12.836 1.00 88.12 154 SER A N 1
ATOM 1230 C CA . SER A 1 154 ? -5.063 6.614 13.003 1.00 88.12 154 SER A CA 1
ATOM 1231 C C . SER A 1 154 ? -3.746 5.955 12.559 1.00 88.12 154 SER A C 1
ATOM 1233 O O . SER A 1 154 ? -2.889 6.606 11.955 1.00 88.12 154 SER A O 1
ATOM 1235 N N . SER A 1 155 ? -3.625 4.636 12.753 1.00 86.62 155 SER A N 1
ATOM 1236 C CA . SER A 1 155 ? -2.487 3.839 12.283 1.00 86.62 155 SER A CA 1
ATOM 1237 C C . SER A 1 155 ? -2.425 3.777 10.760 1.00 86.62 155 SER A C 1
ATOM 1239 O O . SER A 1 155 ? -1.355 3.933 10.169 1.00 86.62 155 SER A O 1
ATOM 1241 N N . VAL A 1 156 ? -3.582 3.622 10.110 1.00 88.50 156 VAL A N 1
ATOM 1242 C CA . VAL A 1 156 ? -3.700 3.658 8.647 1.00 88.50 156 VAL A CA 1
ATOM 1243 C C . VAL A 1 156 ? -3.238 5.013 8.097 1.00 88.50 156 VAL A C 1
ATOM 1245 O O . VAL A 1 156 ? -2.440 5.049 7.156 1.00 88.50 156 VAL A O 1
ATOM 1248 N N . ALA A 1 157 ? -3.663 6.128 8.701 1.00 90.12 157 ALA A N 1
ATOM 1249 C CA . ALA A 1 157 ? -3.244 7.469 8.286 1.00 90.12 157 ALA A CA 1
ATOM 1250 C C . ALA A 1 157 ? -1.717 7.659 8.394 1.00 90.12 157 ALA A C 1
ATOM 1252 O O . ALA A 1 157 ? -1.067 8.102 7.442 1.00 90.12 157 ALA A O 1
ATOM 1253 N N . HIS A 1 158 ? -1.117 7.243 9.516 1.00 87.81 158 HIS A N 1
ATOM 1254 C CA . HIS A 1 158 ? 0.333 7.307 9.720 1.00 87.81 158 HIS A CA 1
ATOM 1255 C C . HIS A 1 158 ? 1.122 6.470 8.703 1.00 87.81 158 HIS A C 1
ATOM 1257 O O . HIS A 1 158 ? 2.159 6.920 8.212 1.00 87.81 158 HIS A O 1
ATOM 1263 N N . MET A 1 159 ? 0.647 5.275 8.347 1.00 88.19 159 MET A N 1
ATOM 1264 C CA . MET A 1 159 ? 1.336 4.426 7.365 1.00 88.19 159 MET A CA 1
ATOM 1265 C C . MET A 1 159 ? 1.246 4.981 5.939 1.00 88.19 159 MET A C 1
ATOM 1267 O O . MET A 1 159 ? 2.204 4.874 5.169 1.00 88.19 159 MET A O 1
ATOM 1271 N N . ASN A 1 160 ? 0.148 5.652 5.587 1.00 89.06 160 ASN A N 1
ATOM 1272 C CA . ASN A 1 160 ? 0.048 6.351 4.305 1.00 89.06 160 ASN A CA 1
ATOM 1273 C C . ASN A 1 160 ? 0.996 7.564 4.242 1.00 89.06 160 ASN A C 1
ATOM 1275 O O . ASN A 1 160 ? 1.619 7.794 3.206 1.00 89.06 160 ASN A O 1
ATOM 1279 N N . LEU A 1 161 ? 1.220 8.263 5.361 1.00 88.81 161 LEU A N 1
ATOM 1280 C CA . LEU A 1 161 ? 2.247 9.309 5.451 1.00 88.81 161 LEU A CA 1
ATOM 1281 C C . LEU A 1 161 ? 3.669 8.750 5.264 1.00 88.81 161 LEU A C 1
ATOM 1283 O O . LEU A 1 161 ? 4.479 9.337 4.542 1.00 88.81 161 LEU A O 1
ATOM 1287 N N . VAL A 1 162 ? 3.972 7.596 5.872 1.00 88.06 162 VAL A N 1
ATOM 1288 C CA . VAL A 1 162 ? 5.246 6.884 5.653 1.00 88.06 162 VAL A CA 1
ATOM 1289 C C . VAL A 1 162 ? 5.431 6.568 4.172 1.00 88.06 162 VAL A C 1
ATOM 1291 O O . VAL A 1 162 ? 6.515 6.790 3.639 1.00 88.06 162 VAL A O 1
ATOM 1294 N N . THR A 1 163 ? 4.374 6.116 3.498 1.00 87.50 163 THR A N 1
ATOM 1295 C CA . THR A 1 163 ? 4.432 5.741 2.081 1.00 87.50 163 THR A CA 1
ATOM 1296 C C . THR A 1 163 ? 4.753 6.940 1.188 1.00 87.50 163 THR A C 1
ATOM 1298 O O . THR A 1 163 ? 5.652 6.845 0.358 1.00 87.50 163 THR A O 1
ATOM 1301 N N . ILE A 1 164 ? 4.139 8.106 1.417 1.00 88.56 164 ILE A N 1
ATOM 1302 C CA . ILE A 1 164 ? 4.501 9.343 0.696 1.00 88.56 164 ILE A CA 1
ATOM 1303 C C . ILE A 1 164 ? 5.986 9.669 0.885 1.00 88.56 164 ILE A C 1
ATOM 1305 O O . ILE A 1 164 ? 6.699 9.948 -0.077 1.00 88.56 164 ILE A O 1
ATOM 1309 N N . GLY A 1 165 ? 6.477 9.605 2.124 1.00 85.06 165 GLY A N 1
ATOM 1310 C CA . GLY A 1 165 ? 7.879 9.899 2.404 1.00 85.06 165 GLY A CA 1
ATOM 1311 C C . GLY A 1 165 ? 8.852 8.879 1.794 1.00 85.06 165 GLY A C 1
ATOM 1312 O O . GLY A 1 165 ? 9.950 9.259 1.397 1.00 85.06 165 GLY A O 1
ATOM 1313 N N . MET A 1 166 ? 8.443 7.614 1.661 1.00 84.38 166 MET A N 1
ATOM 1314 C CA . MET A 1 166 ? 9.260 6.560 1.056 1.00 84.38 166 MET A CA 1
ATOM 1315 C C . MET A 1 166 ? 9.521 6.785 -0.434 1.00 84.38 166 MET A C 1
ATOM 1317 O O . MET A 1 166 ? 10.636 6.569 -0.899 1.00 84.38 166 MET A O 1
ATOM 1321 N N . PHE A 1 167 ? 8.503 7.228 -1.173 1.00 84.12 167 PHE A N 1
ATOM 1322 C CA . PHE A 1 167 ? 8.631 7.534 -2.600 1.00 84.12 167 PHE A CA 1
ATOM 1323 C C . PHE A 1 167 ? 9.215 8.938 -2.851 1.00 84.12 167 PHE A C 1
ATOM 1325 O O . PHE A 1 167 ? 9.572 9.275 -3.980 1.00 84.12 167 PHE A O 1
ATOM 1332 N N . SER A 1 168 ? 9.410 9.734 -1.792 1.00 82.06 168 SER A N 1
ATOM 1333 C CA . SER A 1 168 ? 10.135 11.001 -1.856 1.00 82.06 168 SER A CA 1
ATOM 1334 C C . SER A 1 168 ? 11.647 10.780 -1.818 1.00 82.06 168 SER A C 1
ATOM 1336 O O . SER A 1 168 ? 12.205 10.279 -0.840 1.00 82.06 168 SER A O 1
ATOM 1338 N N . ARG A 1 169 ? 12.340 11.240 -2.868 1.00 66.12 169 ARG A N 1
ATOM 1339 C CA . ARG A 1 169 ? 13.801 11.110 -3.050 1.00 66.12 169 ARG A CA 1
ATOM 1340 C C . ARG A 1 169 ? 14.628 11.599 -1.852 1.00 66.12 169 ARG A C 1
ATOM 1342 O O . ARG A 1 169 ? 15.727 11.104 -1.639 1.00 66.12 169 ARG A O 1
ATOM 1349 N N . ALA A 1 170 ? 14.116 12.557 -1.078 1.00 60.22 170 ALA A N 1
ATOM 1350 C CA . ALA A 1 170 ? 14.823 13.142 0.063 1.00 60.22 170 ALA A CA 1
ATOM 1351 C C . ALA A 1 170 ? 14.591 12.397 1.391 1.00 60.22 170 ALA A C 1
ATOM 1353 O O . ALA A 1 170 ? 15.428 12.463 2.292 1.00 60.22 170 ALA A O 1
ATOM 1354 N N . ALA A 1 171 ? 13.454 11.714 1.542 1.00 62.81 171 ALA A N 1
ATOM 1355 C CA . ALA A 1 171 ? 13.027 11.129 2.814 1.00 62.81 171 ALA A CA 1
ATOM 1356 C C . ALA A 1 171 ? 12.948 9.597 2.795 1.00 62.81 171 ALA A C 1
ATOM 1358 O O . ALA A 1 171 ? 12.731 9.012 3.856 1.00 62.81 171 ALA A O 1
ATOM 1359 N N . ALA A 1 172 ? 13.219 8.954 1.653 1.00 66.12 172 ALA A N 1
ATOM 1360 C CA . ALA A 1 172 ? 13.054 7.516 1.446 1.00 66.12 172 ALA A CA 1
ATOM 1361 C C . ALA A 1 172 ? 13.632 6.638 2.573 1.00 66.12 172 ALA A C 1
ATOM 1363 O O . ALA A 1 172 ? 12.978 5.713 3.049 1.00 66.12 172 ALA A O 1
ATOM 1364 N N . VAL A 1 173 ? 14.833 6.971 3.057 1.00 65.75 173 VAL A N 1
ATOM 1365 C CA . VAL A 1 173 ? 15.528 6.224 4.123 1.00 65.75 173 VAL A CA 1
ATOM 1366 C C . VAL A 1 173 ? 15.014 6.575 5.527 1.00 65.75 173 VAL A C 1
ATOM 1368 O O . VAL A 1 173 ? 15.071 5.752 6.438 1.00 65.75 173 VAL A O 1
ATOM 1371 N N . ARG A 1 174 ? 14.487 7.790 5.728 1.00 69.12 174 ARG A N 1
ATOM 1372 C CA . ARG A 1 174 ? 13.998 8.269 7.034 1.00 69.12 174 ARG A CA 1
ATOM 1373 C C . ARG A 1 174 ? 12.551 7.853 7.298 1.00 69.12 174 ARG A C 1
ATOM 1375 O O . ARG A 1 174 ? 12.169 7.679 8.450 1.00 69.12 174 ARG A O 1
ATOM 1382 N N . SER A 1 175 ? 11.746 7.662 6.261 1.00 72.56 175 SER A N 1
ATOM 1383 C CA . SER A 1 175 ? 10.328 7.311 6.386 1.00 72.56 175 SER A CA 1
ATOM 1384 C C . SER A 1 175 ? 10.047 6.008 7.147 1.00 72.56 175 SER A C 1
ATOM 1386 O O . SER A 1 175 ? 9.140 6.018 7.981 1.00 72.56 175 SER A O 1
ATOM 1388 N N . PRO A 1 176 ? 10.834 4.923 7.002 1.00 67.25 176 PRO A N 1
ATOM 1389 C CA . PRO A 1 176 ? 10.686 3.737 7.846 1.00 67.25 176 PRO A CA 1
ATOM 1390 C C . PRO A 1 176 ? 10.828 4.033 9.347 1.00 67.25 176 PRO A C 1
ATOM 1392 O O . PRO A 1 176 ? 10.136 3.421 10.157 1.00 67.25 176 PRO A O 1
ATOM 1395 N N . ILE A 1 177 ? 11.645 5.019 9.743 1.00 71.69 177 ILE A N 1
ATOM 1396 C CA . ILE A 1 177 ? 11.829 5.415 11.154 1.00 71.69 177 ILE A CA 1
ATOM 1397 C C . ILE A 1 177 ? 10.511 5.919 11.759 1.00 71.69 177 ILE A C 1
ATOM 1399 O O . ILE A 1 177 ? 10.202 5.614 12.913 1.00 71.69 177 ILE A O 1
ATOM 1403 N N . LEU A 1 178 ? 9.694 6.627 10.973 1.00 71.06 178 LEU A N 1
ATOM 1404 C CA . LEU A 1 178 ? 8.363 7.070 11.393 1.00 71.06 178 LEU A CA 1
ATOM 1405 C C . LEU A 1 178 ? 7.411 5.877 11.614 1.00 71.06 178 LEU A C 1
ATOM 1407 O O . LEU A 1 178 ? 6.632 5.887 12.567 1.00 71.06 178 LEU A O 1
ATOM 1411 N N . SER A 1 179 ? 7.536 4.812 10.814 1.00 69.69 179 SER A N 1
ATOM 1412 C CA . SER A 1 179 ? 6.789 3.557 11.005 1.00 69.69 179 SER A CA 1
ATOM 1413 C C . SER A 1 179 ? 7.182 2.838 12.306 1.00 69.69 179 SER A C 1
ATOM 1415 O O . SER A 1 179 ? 6.318 2.350 13.036 1.00 69.69 179 SER A O 1
ATOM 1417 N N . TYR A 1 180 ? 8.469 2.836 12.674 1.00 66.00 180 TYR A N 1
ATOM 1418 C CA . TYR A 1 180 ? 8.906 2.307 13.975 1.00 66.00 180 TYR A CA 1
ATOM 1419 C C . TYR A 1 180 ? 8.418 3.164 15.147 1.00 66.00 180 TYR A C 1
ATOM 1421 O O . TYR A 1 180 ? 8.009 2.617 16.173 1.00 66.00 180 TYR A O 1
ATOM 1429 N N . GLY A 1 181 ? 8.412 4.492 14.986 1.00 63.62 181 GLY A N 1
ATOM 1430 C CA . GLY A 1 181 ? 7.865 5.441 15.959 1.00 63.62 181 GLY A CA 1
ATOM 1431 C C . GLY A 1 181 ? 6.395 5.179 16.290 1.00 63.62 181 GLY A C 1
ATOM 1432 O O . GLY A 1 181 ? 6.024 5.223 17.459 1.00 63.62 181 GLY A O 1
ATOM 1433 N N . HIS A 1 182 ? 5.597 4.819 15.282 1.00 65.12 182 HIS A N 1
ATOM 1434 C CA . HIS A 1 182 ? 4.177 4.497 15.429 1.00 65.12 182 HIS A CA 1
ATOM 1435 C C . HIS A 1 182 ? 3.914 3.292 16.353 1.00 65.12 182 HIS A C 1
ATOM 1437 O O . HIS A 1 182 ? 2.942 3.268 17.096 1.00 65.12 182 HIS A O 1
ATOM 1443 N N . THR A 1 183 ? 4.797 2.294 16.338 1.00 57.28 183 THR A N 1
ATOM 1444 C CA . THR A 1 183 ? 4.648 1.074 17.154 1.00 57.28 183 THR A CA 1
ATOM 1445 C C . THR A 1 183 ? 5.362 1.123 18.498 1.00 57.28 183 THR A C 1
ATOM 1447 O O . THR A 1 183 ? 5.328 0.134 19.230 1.00 57.28 183 THR A O 1
ATOM 1450 N N . ARG A 1 184 ? 6.057 2.224 18.827 1.00 52.03 184 ARG A N 1
ATOM 1451 C CA . ARG A 1 184 ? 6.657 2.323 20.157 1.00 52.03 184 ARG A CA 1
ATOM 1452 C C . ARG A 1 184 ? 5.529 2.316 21.186 1.00 52.03 184 ARG A C 1
ATOM 1454 O O . ARG A 1 184 ? 4.597 3.109 21.041 1.00 52.03 184 ARG A O 1
ATOM 1461 N N . PRO A 1 185 ? 5.633 1.504 22.251 1.00 44.78 185 PRO A N 1
ATOM 1462 C CA . PRO A 1 185 ? 4.822 1.724 23.432 1.00 44.78 185 PRO A CA 1
ATOM 1463 C C . PRO A 1 185 ? 5.112 3.155 23.888 1.00 44.78 185 PRO A C 1
ATOM 1465 O O . PRO A 1 185 ? 6.230 3.456 24.316 1.00 44.78 185 PRO A O 1
ATOM 1468 N N . LYS A 1 186 ? 4.153 4.073 23.727 1.00 45.00 186 LYS A N 1
ATOM 1469 C CA . LYS A 1 186 ? 4.234 5.378 24.381 1.00 45.00 186 LYS A CA 1
ATOM 1470 C C . LYS A 1 186 ? 4.125 5.077 25.859 1.00 45.00 186 LYS A C 1
ATOM 1472 O O . LYS A 1 186 ? 3.020 4.833 26.307 1.00 45.00 186 LYS A O 1
ATOM 1477 N N . HIS A 1 187 ? 5.273 4.987 26.530 1.00 40.16 187 HIS A N 1
ATOM 1478 C CA . HIS A 1 187 ? 5.412 4.703 27.952 1.00 40.16 187 HIS A CA 1
ATOM 1479 C C . HIS A 1 187 ? 4.372 3.698 28.457 1.00 40.16 187 HIS A C 1
ATOM 1481 O O . HIS A 1 187 ? 3.283 4.081 28.872 1.00 40.16 187 HIS A O 1
ATOM 1487 N N . VAL A 1 188 ? 4.733 2.410 28.490 1.00 45.41 188 VAL A N 1
ATOM 1488 C CA . VAL A 1 188 ? 4.127 1.519 29.489 1.00 45.41 188 VAL A CA 1
ATOM 1489 C C . VAL A 1 188 ? 4.170 2.297 30.800 1.00 45.41 188 VAL A C 1
ATOM 1491 O O . VAL A 1 188 ? 5.258 2.664 31.254 1.00 45.41 188 VAL A O 1
ATOM 1494 N N . CYS A 1 189 ? 3.003 2.673 31.327 1.00 41.12 189 CYS A N 1
ATOM 149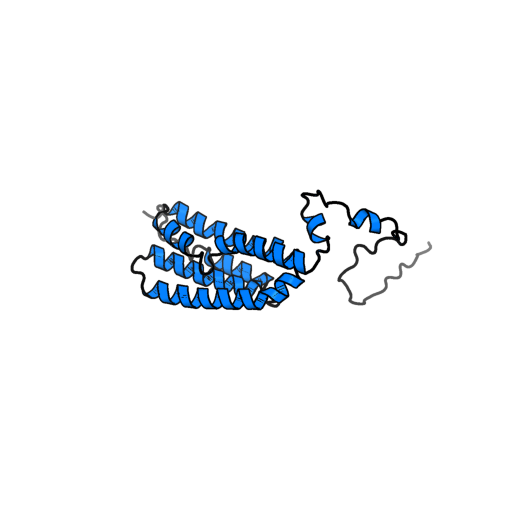5 C CA . CYS A 1 189 ? 2.913 3.304 32.627 1.00 41.12 189 CYS A CA 1
ATOM 1496 C C . CYS A 1 189 ? 3.724 2.428 33.582 1.00 41.12 189 CYS A C 1
ATOM 1498 O O . CYS A 1 189 ? 3.352 1.288 33.840 1.00 41.12 189 CYS A O 1
ATOM 1500 N N . ARG A 1 190 ? 4.810 2.970 34.142 1.00 47.66 190 ARG A N 1
ATOM 1501 C CA . ARG A 1 190 ? 5.528 2.390 35.292 1.00 47.66 190 ARG A CA 1
ATOM 1502 C C . ARG A 1 190 ? 4.633 2.223 36.536 1.00 47.66 190 ARG A C 1
ATOM 1504 O O . ARG A 1 190 ? 5.132 1.871 37.589 1.00 47.66 190 ARG A O 1
ATOM 1511 N N . ALA A 1 191 ? 3.336 2.504 36.429 1.00 47.28 191 ALA A N 1
ATOM 1512 C CA . ALA A 1 191 ? 2.358 2.454 37.506 1.00 47.28 191 ALA A CA 1
ATOM 1513 C C . ALA A 1 191 ? 1.696 1.073 37.681 1.00 47.28 191 ALA A C 1
ATOM 1515 O O . ALA A 1 191 ? 0.854 0.924 38.556 1.00 47.28 191 ALA A O 1
ATOM 1516 N N . CYS A 1 192 ? 2.052 0.069 36.872 1.00 49.12 192 CYS A N 1
ATOM 1517 C CA . CYS A 1 192 ? 1.594 -1.315 37.050 1.00 49.12 192 CYS A CA 1
ATOM 1518 C C . CYS A 1 192 ? 2.774 -2.255 37.331 1.00 49.12 192 CYS A C 1
ATOM 1520 O O . CYS A 1 192 ? 2.921 -3.282 36.674 1.00 49.12 192 CYS A O 1
ATOM 1522 N N . ASP A 1 193 ? 3.635 -1.875 38.274 1.00 38.78 193 ASP A N 1
ATOM 1523 C CA . ASP A 1 193 ? 4.558 -2.807 38.917 1.00 38.78 193 ASP A CA 1
ATOM 1524 C C . ASP A 1 193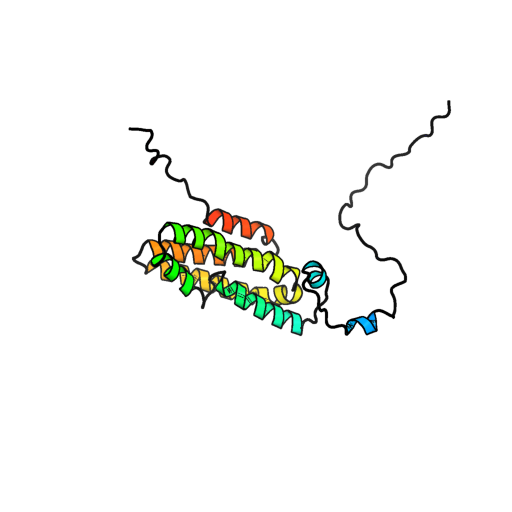 ? 3.865 -3.360 40.180 1.00 38.78 193 ASP A C 1
ATOM 1526 O O . ASP A 1 193 ? 3.582 -2.586 41.096 1.00 38.78 193 ASP A O 1
ATOM 1530 N N . PRO A 1 194 ? 3.539 -4.665 40.253 1.00 56.69 194 PRO A N 1
ATOM 1531 C CA . PRO A 1 194 ? 2.934 -5.265 41.441 1.00 56.69 194 PRO A CA 1
ATOM 1532 C C . PRO A 1 194 ? 3.865 -5.278 42.661 1.00 56.69 194 PRO A C 1
ATOM 1534 O O . PRO A 1 194 ? 3.425 -5.664 43.735 1.00 56.69 194 PRO A O 1
ATOM 1537 N N . SER A 1 195 ? 5.136 -4.878 42.525 1.00 57.94 195 SER A N 1
ATOM 1538 C CA . SER A 1 195 ? 6.104 -4.850 43.630 1.00 57.94 195 SER A CA 1
ATOM 1539 C C . SER A 1 195 ? 5.973 -3.645 44.575 1.00 57.94 195 SER A C 1
ATOM 1541 O O . SER A 1 195 ? 6.831 -3.452 45.433 1.00 57.94 195 SER A O 1
ATOM 1543 N N . THR A 1 196 ? 4.922 -2.824 44.436 1.00 54.38 196 THR A N 1
ATOM 1544 C CA . THR A 1 196 ? 4.697 -1.633 45.287 1.00 54.38 196 THR A CA 1
ATOM 1545 C C . THR A 1 196 ? 3.510 -1.739 46.255 1.00 54.38 196 THR A C 1
ATOM 1547 O O . THR A 1 196 ? 3.068 -0.715 46.774 1.00 54.38 196 THR A O 1
ATOM 1550 N N . TYR A 1 197 ? 3.018 -2.949 46.534 1.00 47.78 197 TYR A N 1
ATOM 1551 C CA . TYR A 1 197 ? 2.129 -3.222 47.671 1.00 47.78 197 TYR A CA 1
ATOM 1552 C C . TYR A 1 197 ? 2.676 -4.361 48.525 1.00 47.78 197 TYR A C 1
ATOM 1554 O O . TYR A 1 197 ? 3.117 -5.371 47.933 1.00 47.78 197 TYR A O 1
#

Mean predicted aligned error: 14.3 Å

Radius of gyration: 24.49 Å; Cα contacts (8 Å, |Δi|>4): 143; chains: 1; bounding box: 90×34×76 Å